Protein AF-A0A1B6L2N0-F1 (afdb_monomer)

Radius of gyration: 47.79 Å; Cα contacts (8 Å, |Δi|>4): 81; chains: 1; bounding box: 110×43×134 Å

Solvent-accessible surface area (backbone atoms only — not comparable to full-atom values): 12571 Å² total; per-residue (Å²): 120,74,71,61,55,53,52,55,54,49,52,53,50,55,53,52,52,54,53,52,54,53,48,53,52,52,56,50,68,76,72,59,88,72,89,71,80,59,34,53,79,72,35,78,36,92,43,41,88,47,24,34,93,75,34,30,51,41,75,44,76,87,71,95,48,89,47,32,20,14,36,77,57,76,86,58,91,78,72,74,64,71,85,84,62,84,54,80,70,69,61,62,78,65,67,68,57,73,71,78,62,73,79,54,55,71,75,54,49,51,53,52,51,55,50,49,53,51,52,54,51,51,53,55,48,52,55,49,51,53,52,50,51,51,54,52,51,52,50,53,52,51,52,50,53,53,52,50,53,54,50,51,52,51,50,52,53,51,54,49,52,52,52,54,51,55,50,51,53,49,52,54,51,52,53,52,48,55,50,50,52,50,51,53,52,52,53,51,51,53,51,51,50,55,52,49,52,54,51,50,54,52,51,50,54,51,52,55,60,57,58,73,72,58,80,91,124

Nearest PDB structures (foldseek):
  2roo-assembly1_A  TM=7.487E-01  e=2.048E-01  unclassified
  5vzj-assembly1_I  TM=3.495E-01  e=6.853E+00  Saccharomyces cerevisiae S288C

Secondary structure (DSSP, 8-state):
-HHHHHHHHHHHHHHHHHHHHHHHHHHHHHH----PPPB-TT-B-SSGGGBPTTEEEEEE-SSS--EEEEEE----TT----TTSPPGGGGGGG---GGGGTTS-HHHHHHHHHHHHHHHHHHHHHHHHHHHHHHHHHHHHHHHHHHHHHHHHHHHHHHHHHHHHHHHHHHHHHHHHHHHHHHHHHHHHHHHHHHHHHHHHHHHHHHHHHHTT----

Organism: NCBI:txid36148

Structure (mmCIF, N/CA/C/O backbone):
data_AF-A0A1B6L2N0-F1
#
_entry.id   AF-A0A1B6L2N0-F1
#
loop_
_atom_site.gr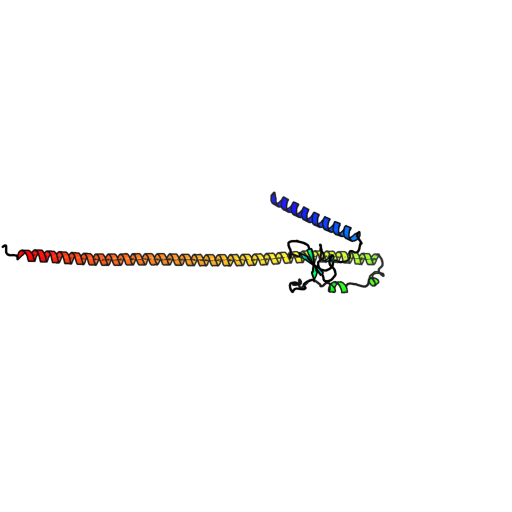oup_PDB
_atom_site.id
_atom_site.type_symbol
_atom_site.label_atom_id
_atom_site.label_alt_id
_atom_site.label_comp_id
_atom_site.label_asym_id
_atom_site.label_entity_id
_atom_site.label_seq_id
_atom_site.pdbx_PDB_ins_code
_atom_site.Cartn_x
_atom_site.Cartn_y
_atom_site.Cartn_z
_atom_site.occupancy
_atom_site.B_iso_or_equiv
_atom_site.auth_seq_id
_atom_site.auth_comp_id
_atom_site.auth_asym_id
_atom_site.auth_atom_id
_atom_site.pdbx_PDB_model_num
ATOM 1 N N . MET A 1 1 ? 19.554 -26.412 -7.834 1.00 44.06 1 MET A N 1
ATOM 2 C CA . MET A 1 1 ? 20.597 -26.317 -8.889 1.00 44.06 1 MET A CA 1
ATOM 3 C C . MET A 1 1 ? 20.143 -26.825 -10.261 1.00 44.06 1 MET A C 1
ATOM 5 O O . MET A 1 1 ? 20.616 -26.285 -11.249 1.00 44.06 1 MET A O 1
ATOM 9 N N . LEU A 1 2 ? 19.227 -27.798 -10.359 1.00 40.53 2 LEU A N 1
ATOM 10 C CA . LEU A 1 2 ? 18.731 -28.318 -11.648 1.00 40.53 2 LEU A CA 1
ATOM 11 C C . LEU A 1 2 ? 17.811 -27.351 -12.429 1.00 40.53 2 LEU A C 1
ATOM 13 O O . LEU A 1 2 ? 17.807 -27.381 -13.654 1.00 40.53 2 LEU A O 1
ATOM 17 N N . GLU A 1 3 ? 17.101 -26.443 -11.755 1.00 35.47 3 GLU A N 1
ATOM 18 C CA . GLU A 1 3 ? 16.136 -25.527 -12.399 1.00 35.47 3 GLU A CA 1
ATOM 19 C C . GLU A 1 3 ? 16.770 -24.300 -13.079 1.00 35.47 3 GLU A C 1
ATOM 21 O O . GLU A 1 3 ? 16.188 -23.704 -13.979 1.00 35.47 3 GLU A O 1
ATOM 26 N N . ILE A 1 4 ? 17.999 -23.929 -12.707 1.00 41.44 4 ILE A N 1
ATOM 27 C CA . ILE A 1 4 ? 18.711 -22.808 -13.349 1.00 41.44 4 ILE A CA 1
ATOM 28 C C . ILE A 1 4 ? 19.313 -23.264 -14.690 1.00 41.44 4 ILE A C 1
ATOM 30 O O . ILE A 1 4 ? 19.356 -22.504 -15.656 1.00 41.44 4 ILE A O 1
ATOM 34 N N . LEU A 1 5 ? 19.715 -24.536 -14.783 1.00 36.94 5 LEU A N 1
ATOM 35 C CA . LEU A 1 5 ? 20.239 -25.141 -16.009 1.00 36.94 5 LEU A CA 1
ATOM 36 C C . LEU A 1 5 ? 19.164 -25.288 -17.099 1.00 36.94 5 LEU A C 1
ATOM 38 O O . LEU A 1 5 ? 19.475 -25.089 -18.273 1.00 36.94 5 LEU A O 1
ATOM 42 N N . SER A 1 6 ? 17.903 -25.556 -16.742 1.00 41.84 6 SER A N 1
ATOM 43 C CA . SER A 1 6 ? 16.799 -25.628 -17.713 1.00 41.84 6 SER A CA 1
ATOM 44 C C . SER A 1 6 ? 16.426 -24.254 -18.288 1.00 41.84 6 SER A C 1
ATOM 46 O O . SER A 1 6 ? 16.182 -24.145 -19.490 1.00 41.84 6 SER A O 1
ATOM 48 N N . LEU A 1 7 ? 16.477 -23.189 -17.481 1.00 39.50 7 LEU A N 1
ATOM 49 C CA . LEU A 1 7 ? 16.248 -21.809 -17.930 1.00 39.50 7 LEU A CA 1
ATOM 50 C C . LEU A 1 7 ? 17.360 -21.296 -18.860 1.00 39.50 7 LEU A C 1
ATOM 52 O O . LEU A 1 7 ? 17.070 -20.674 -19.883 1.00 39.50 7 LEU A O 1
ATOM 56 N N . VAL A 1 8 ? 18.627 -21.607 -18.569 1.00 42.56 8 VAL A N 1
ATOM 57 C CA . VAL A 1 8 ? 19.766 -21.214 -19.424 1.00 42.56 8 VAL A CA 1
ATOM 58 C C . VAL A 1 8 ? 19.774 -21.994 -20.748 1.00 42.56 8 VAL A C 1
ATOM 60 O O . VAL A 1 8 ? 20.051 -21.413 -21.802 1.00 42.56 8 VAL A O 1
ATOM 63 N N . LEU A 1 9 ? 19.397 -23.279 -20.741 1.00 43.41 9 LEU A N 1
ATOM 64 C CA . LEU A 1 9 ? 19.220 -24.078 -21.965 1.00 43.41 9 LEU A CA 1
ATOM 65 C C . LEU A 1 9 ? 17.994 -23.639 -22.792 1.00 43.41 9 LEU A C 1
ATOM 67 O O . LEU A 1 9 ? 18.038 -23.661 -24.023 1.00 43.41 9 LEU A O 1
ATOM 71 N N . GLY A 1 10 ? 16.918 -23.187 -22.139 1.00 39.19 10 GLY A N 1
ATOM 72 C CA . GLY A 1 10 ? 15.735 -22.628 -22.802 1.00 39.19 10 GLY A CA 1
ATOM 73 C C . GLY A 1 10 ? 16.008 -21.284 -23.484 1.00 39.19 10 GLY A C 1
ATOM 74 O O . GLY A 1 10 ? 15.648 -21.092 -24.646 1.00 39.19 10 GLY A O 1
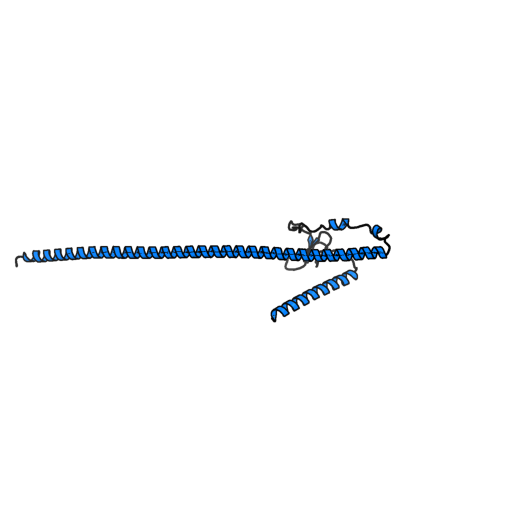ATOM 75 N N . LEU A 1 11 ? 16.724 -20.379 -22.807 1.00 38.94 11 LEU A N 1
ATOM 76 C CA . LEU A 1 11 ? 17.103 -19.071 -23.355 1.00 38.94 11 LEU A CA 1
ATOM 77 C C . LEU A 1 11 ? 18.111 -19.193 -24.505 1.00 38.94 11 LEU A C 1
ATOM 79 O O . LEU A 1 11 ? 18.001 -18.475 -25.495 1.00 38.94 11 LEU A O 1
ATOM 83 N N . SER A 1 12 ? 19.050 -20.139 -24.432 1.00 39.34 12 SER A N 1
ATOM 84 C CA . SER A 1 12 ? 19.993 -20.387 -25.531 1.00 39.34 12 SER A CA 1
ATOM 85 C C . SER A 1 12 ? 19.314 -20.987 -26.770 1.00 39.34 12 SER A C 1
ATOM 87 O O . SER A 1 12 ? 19.645 -20.585 -27.885 1.00 39.34 12 SER A O 1
ATOM 89 N N . ARG A 1 13 ? 18.297 -21.849 -26.617 1.00 41.88 13 ARG A N 1
ATOM 90 C CA . ARG A 1 13 ? 17.479 -22.324 -27.753 1.00 41.88 13 ARG A CA 1
ATOM 91 C C . ARG A 1 13 ? 16.613 -21.220 -28.370 1.00 41.88 13 ARG A C 1
ATOM 93 O O . ARG A 1 13 ? 16.536 -21.141 -29.593 1.00 41.88 13 ARG A O 1
ATOM 100 N N . ALA A 1 14 ? 16.030 -20.332 -27.563 1.00 37.66 14 ALA A N 1
ATOM 101 C CA . ALA A 1 14 ? 15.239 -19.203 -28.064 1.00 37.66 14 ALA A CA 1
ATOM 102 C C . ALA A 1 14 ? 16.092 -18.176 -28.837 1.00 37.66 14 ALA A C 1
ATOM 104 O O . ALA A 1 14 ? 15.660 -17.649 -29.863 1.00 37.66 14 ALA A O 1
ATOM 105 N N . ILE A 1 15 ? 17.333 -17.936 -28.394 1.00 41.28 15 ILE A N 1
ATOM 106 C CA . ILE A 1 15 ? 18.274 -17.040 -29.085 1.00 41.28 15 ILE A CA 1
ATOM 107 C C . ILE A 1 15 ? 18.725 -17.642 -30.427 1.00 41.28 15 ILE A C 1
ATOM 109 O O . ILE A 1 15 ? 18.773 -16.928 -31.427 1.00 41.28 15 ILE A O 1
ATOM 113 N N . VAL A 1 16 ? 18.977 -18.956 -30.489 1.00 44.16 16 VAL A N 1
ATOM 114 C CA . VAL A 1 16 ? 19.362 -19.640 -31.739 1.00 44.16 16 VAL A CA 1
ATOM 115 C C . VAL A 1 16 ? 18.208 -19.688 -32.753 1.00 44.16 16 VAL A C 1
ATOM 117 O O . VAL A 1 16 ? 18.455 -19.524 -33.949 1.00 44.16 16 VAL A O 1
ATOM 120 N N . CYS A 1 17 ? 16.952 -19.831 -32.311 1.00 41.84 17 CYS A N 1
ATOM 121 C CA . CYS A 1 17 ? 15.788 -19.762 -33.206 1.00 41.84 17 CYS A CA 1
ATOM 122 C C . CYS A 1 17 ? 15.610 -18.370 -33.829 1.00 41.84 17 CYS A C 1
ATOM 124 O O . CYS A 1 17 ? 15.391 -18.277 -35.034 1.00 41.84 17 CYS A O 1
ATOM 126 N N . ASN A 1 18 ? 15.795 -17.293 -33.059 1.00 47.69 18 ASN A N 1
ATOM 127 C CA . ASN A 1 18 ? 15.719 -15.932 -33.604 1.00 47.69 18 ASN A CA 1
ATOM 128 C C . ASN A 1 18 ? 16.841 -15.628 -34.603 1.00 47.69 18 ASN A C 1
ATOM 130 O O . ASN A 1 18 ? 16.642 -14.853 -35.534 1.00 47.69 18 ASN A O 1
ATOM 134 N N . GLN A 1 19 ? 18.011 -16.248 -34.440 1.00 47.28 19 GLN A N 1
ATOM 135 C CA . GLN A 1 19 ? 19.151 -16.005 -35.319 1.00 47.28 19 GLN A CA 1
ATOM 136 C C . GLN A 1 19 ? 19.077 -16.809 -36.627 1.00 47.28 19 GLN A C 1
ATOM 138 O O . GLN A 1 19 ? 19.459 -16.288 -37.671 1.00 47.28 19 GLN A O 1
ATOM 143 N N . ARG A 1 20 ? 18.514 -18.029 -36.607 1.00 46.5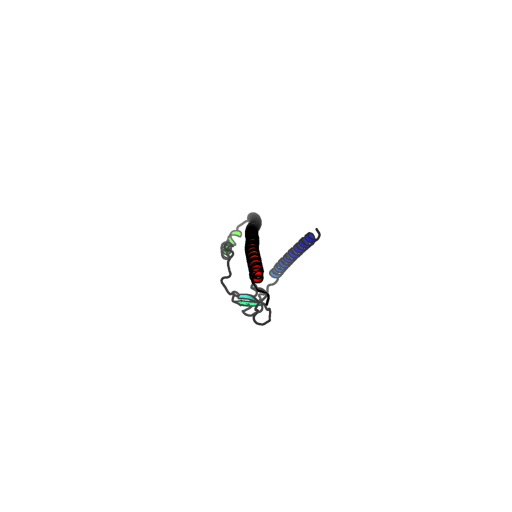9 20 ARG A N 1
ATOM 144 C CA . ARG A 1 20 ? 18.161 -18.755 -37.843 1.00 46.59 20 ARG A CA 1
ATOM 145 C C . ARG A 1 20 ? 17.020 -18.080 -38.599 1.00 46.59 20 ARG A C 1
ATOM 147 O O . ARG A 1 20 ? 17.147 -17.910 -39.800 1.00 46.59 20 ARG A O 1
ATOM 154 N N . TYR A 1 21 ? 15.978 -17.620 -37.905 1.00 46.31 21 TYR A N 1
ATOM 155 C CA . TYR A 1 21 ? 14.857 -16.909 -38.532 1.00 46.31 21 TYR A CA 1
ATOM 156 C C . TYR A 1 21 ? 15.303 -15.580 -39.163 1.00 46.31 21 TYR A C 1
ATOM 158 O O . TYR A 1 21 ? 14.905 -15.253 -40.275 1.00 46.31 21 TYR A O 1
ATOM 166 N N . ALA A 1 22 ? 16.195 -14.836 -38.500 1.00 45.41 22 ALA A N 1
ATOM 167 C CA . ALA A 1 22 ? 16.774 -13.617 -39.064 1.00 45.41 22 ALA A CA 1
ATOM 168 C C . ALA A 1 22 ? 17.659 -13.888 -40.294 1.00 45.41 22 ALA A C 1
ATOM 170 O O . ALA A 1 22 ? 17.634 -13.101 -41.237 1.00 45.41 22 ALA A O 1
ATOM 171 N N . ASN A 1 23 ? 18.411 -14.992 -40.308 1.00 49.94 23 ASN A N 1
ATOM 172 C CA . ASN A 1 23 ? 19.241 -15.360 -41.456 1.00 49.94 23 ASN A CA 1
ATOM 173 C C . ASN A 1 23 ? 18.404 -15.895 -42.633 1.00 49.94 23 ASN A C 1
ATOM 175 O O . ASN A 1 23 ? 18.674 -15.492 -43.760 1.00 49.94 23 ASN A O 1
ATOM 179 N N . ASP A 1 24 ? 17.349 -16.681 -42.381 1.00 45.91 24 ASP A N 1
ATOM 180 C CA . ASP A 1 24 ? 16.388 -17.116 -43.413 1.00 45.91 24 ASP A CA 1
ATOM 181 C C . ASP A 1 24 ? 15.680 -15.916 -44.063 1.00 45.91 24 ASP A C 1
ATOM 183 O O . ASP A 1 24 ? 15.490 -15.899 -45.276 1.00 45.91 24 ASP A O 1
ATOM 187 N N . ILE A 1 25 ? 15.334 -14.879 -43.286 1.00 47.50 25 ILE A N 1
ATOM 188 C CA . ILE A 1 25 ? 14.745 -13.624 -43.792 1.00 47.50 25 ILE A CA 1
ATOM 189 C C . ILE A 1 25 ? 15.730 -12.866 -44.694 1.00 47.50 25 ILE A C 1
ATOM 191 O O . ILE A 1 25 ? 15.329 -12.300 -45.708 1.00 47.50 25 ILE A O 1
ATOM 195 N N . ILE A 1 26 ? 17.021 -12.845 -44.352 1.00 48.12 26 ILE A N 1
ATOM 196 C CA . ILE A 1 26 ? 18.043 -12.162 -45.158 1.00 48.12 26 ILE A CA 1
ATOM 197 C C . ILE A 1 26 ? 18.325 -12.942 -46.453 1.00 48.12 26 ILE A C 1
ATOM 199 O O . ILE A 1 26 ? 18.415 -12.325 -47.514 1.00 48.12 26 ILE A O 1
ATOM 203 N N . GLU A 1 27 ? 18.405 -14.277 -46.401 1.00 44.12 27 GLU A N 1
ATOM 204 C CA . GLU A 1 27 ? 18.603 -15.113 -47.597 1.00 44.12 27 GLU A CA 1
ATOM 205 C C . GLU A 1 27 ? 17.381 -15.130 -48.527 1.00 44.12 27 GLU A C 1
ATOM 207 O O . GLU A 1 27 ? 17.551 -15.096 -49.748 1.00 44.12 27 GLU A O 1
ATOM 212 N N . THR A 1 28 ? 16.156 -15.107 -47.989 1.00 45.38 28 THR A N 1
ATOM 213 C CA . THR A 1 28 ? 14.937 -14.988 -48.813 1.00 45.38 28 THR A CA 1
ATOM 214 C C . THR A 1 28 ? 14.782 -13.594 -49.424 1.00 45.38 28 THR A C 1
ATOM 216 O O . THR A 1 28 ? 14.447 -13.492 -50.602 1.00 45.38 28 THR A O 1
ATOM 219 N N . HIS A 1 29 ? 15.108 -12.513 -48.704 1.00 43.41 29 HIS A N 1
ATOM 220 C CA . HIS A 1 29 ? 15.034 -11.155 -49.264 1.00 43.41 29 HIS A CA 1
ATOM 221 C C . HIS A 1 29 ? 16.103 -10.842 -50.320 1.00 43.41 29 HIS A C 1
ATOM 223 O O . HIS A 1 29 ? 15.857 -9.991 -51.173 1.00 43.41 29 HIS A O 1
ATOM 229 N N . LEU A 1 30 ? 17.260 -11.511 -50.301 1.00 42.34 30 LEU A N 1
ATOM 230 C CA . LEU A 1 30 ? 18.303 -11.312 -51.315 1.00 42.34 30 LEU A CA 1
ATOM 231 C C . LEU A 1 30 ? 18.030 -12.057 -52.634 1.00 42.34 30 LEU A C 1
ATOM 233 O O . LEU A 1 30 ? 18.571 -11.651 -53.658 1.00 42.34 30 LEU A O 1
ATOM 237 N N . ASN A 1 31 ? 17.185 -13.098 -52.637 1.00 37.59 31 ASN A N 1
ATOM 238 C CA . ASN A 1 31 ? 17.029 -13.992 -53.794 1.00 37.59 31 ASN A CA 1
ATOM 239 C C . ASN A 1 31 ? 15.620 -14.079 -54.406 1.00 37.59 31 ASN A C 1
ATOM 241 O O . ASN A 1 31 ? 15.451 -14.793 -55.394 1.00 37.59 31 ASN A O 1
ATOM 245 N N . SER A 1 32 ? 14.607 -13.366 -53.903 1.00 35.22 32 SER A N 1
ATOM 246 C CA . SER A 1 32 ? 13.269 -13.395 -54.513 1.00 35.22 32 SER A CA 1
ATOM 247 C C . SER A 1 32 ? 12.755 -12.005 -54.884 1.00 35.22 32 SER A C 1
ATOM 249 O O . SER A 1 32 ? 12.007 -11.378 -54.136 1.00 35.22 32 SER A O 1
ATOM 251 N N . VAL A 1 33 ? 13.098 -11.558 -56.093 1.00 38.75 33 VAL A N 1
ATOM 252 C CA . VAL A 1 33 ? 12.181 -10.726 -56.881 1.00 38.75 33 VAL A CA 1
ATOM 253 C C . VAL A 1 33 ? 11.196 -11.694 -57.537 1.00 38.75 33 VAL A C 1
ATOM 255 O O . VAL A 1 33 ? 11.590 -12.525 -58.355 1.00 38.75 33 VAL A O 1
ATOM 258 N N . PRO A 1 34 ? 9.931 -11.656 -57.108 1.00 41.28 34 PRO A N 1
ATOM 259 C CA . PRO A 1 34 ? 8.919 -11.096 -57.992 1.00 41.28 34 PRO A CA 1
ATOM 260 C C . PRO A 1 34 ? 8.074 -10.066 -57.245 1.00 41.28 34 PRO A C 1
ATOM 262 O O . PRO A 1 34 ? 7.638 -10.312 -56.125 1.00 41.28 34 PRO A O 1
ATOM 265 N N . SER A 1 35 ? 7.832 -8.916 -57.874 1.00 44.84 35 SER A N 1
ATOM 266 C CA . SER A 1 35 ? 6.871 -7.914 -57.411 1.00 44.84 35 SER A CA 1
ATOM 267 C C . SER A 1 35 ? 5.508 -8.574 -57.165 1.00 44.84 35 SER A C 1
ATOM 269 O O . SER A 1 35 ? 4.855 -8.953 -58.141 1.00 44.84 35 SER A O 1
ATOM 271 N N . PRO A 1 36 ? 5.035 -8.721 -55.914 1.00 49.97 36 PRO A N 1
ATOM 272 C CA . PRO A 1 36 ? 3.638 -9.018 -55.693 1.00 49.97 36 PRO A CA 1
ATOM 273 C C . PRO A 1 36 ? 2.902 -7.683 -55.780 1.00 49.97 36 PRO A C 1
ATOM 275 O O . PRO A 1 36 ? 3.270 -6.713 -55.117 1.00 49.97 36 PRO A O 1
ATOM 278 N N . SER A 1 37 ? 1.869 -7.612 -56.613 1.00 60.78 37 SER A N 1
ATOM 279 C CA . SER A 1 37 ? 0.866 -6.553 -56.513 1.00 60.78 37 SER A CA 1
ATOM 280 C C . SER A 1 37 ? 0.449 -6.419 -55.046 1.00 60.78 37 SER A C 1
ATOM 282 O O . SER A 1 37 ? 0.083 -7.422 -54.425 1.00 60.78 37 SER A O 1
ATOM 284 N N . CYS A 1 38 ? 0.566 -5.218 -54.477 1.00 68.56 38 CYS A N 1
ATOM 285 C CA . CYS A 1 38 ? 0.164 -4.977 -53.096 1.00 68.56 38 CYS A CA 1
ATOM 286 C C . CYS A 1 38 ? -1.323 -5.327 -52.913 1.00 68.56 38 CYS A C 1
ATOM 288 O O . CYS A 1 38 ? -2.118 -5.195 -53.847 1.00 68.56 38 CYS A O 1
ATOM 290 N N . LYS A 1 39 ? -1.688 -5.827 -51.730 1.00 75.75 39 LYS A N 1
ATOM 291 C CA . LYS A 1 39 ? -3.053 -6.268 -51.421 1.00 75.75 39 LYS A CA 1
ATOM 292 C C . LYS A 1 39 ? -3.948 -5.083 -51.069 1.00 75.75 39 LYS A C 1
ATOM 294 O O . LYS A 1 39 ? -3.512 -4.175 -50.354 1.00 75.75 39 LYS A O 1
ATOM 299 N N . GLN A 1 40 ? -5.171 -5.086 -51.591 1.00 79.75 40 GLN A N 1
ATOM 300 C CA . GLN A 1 40 ? -6.145 -4.016 -51.375 1.00 79.75 40 GLN A CA 1
ATOM 301 C C . GLN A 1 40 ? -6.932 -4.238 -50.079 1.00 79.75 40 GLN A C 1
ATOM 303 O O . GLN A 1 40 ? -6.757 -5.235 -49.385 1.00 79.75 40 GLN A O 1
ATOM 308 N N . ILE A 1 41 ? -7.782 -3.277 -49.719 1.00 80.25 41 ILE A N 1
ATOM 309 C CA . ILE A 1 41 ? -8.630 -3.372 -48.529 1.00 80.25 41 ILE A CA 1
ATOM 310 C C . ILE A 1 41 ? -9.516 -4.628 -48.570 1.00 80.25 41 ILE A C 1
ATOM 312 O O . ILE A 1 41 ? -10.105 -4.942 -49.600 1.00 80.25 41 ILE A O 1
ATOM 316 N N . GLY A 1 42 ? -9.600 -5.346 -47.450 1.00 76.25 42 GLY A N 1
ATOM 317 C CA . GLY A 1 42 ? -10.345 -6.601 -47.321 1.00 76.25 42 GLY A CA 1
ATOM 318 C C . GLY A 1 42 ? -9.574 -7.857 -47.742 1.00 76.25 42 GLY A C 1
ATOM 319 O O . GLY A 1 42 ? -9.995 -8.963 -47.411 1.00 76.25 42 GLY A O 1
ATOM 320 N N . ASP A 1 43 ? -8.427 -7.723 -48.414 1.00 81.44 43 ASP A N 1
ATOM 321 C CA . ASP A 1 43 ? -7.620 -8.879 -48.806 1.00 81.44 43 ASP A CA 1
ATOM 322 C C . ASP A 1 43 ? -6.874 -9.475 -47.612 1.00 81.44 43 ASP A C 1
ATOM 324 O O . ASP A 1 43 ? -6.275 -8.756 -46.808 1.00 81.44 43 ASP A O 1
ATOM 328 N N . GLN A 1 44 ? -6.800 -10.807 -47.563 1.00 81.50 44 GLN A N 1
ATOM 329 C CA . GLN A 1 44 ? -6.050 -11.509 -46.525 1.00 81.50 44 GLN A CA 1
ATOM 330 C C . GLN A 1 44 ? -4.563 -11.144 -46.551 1.00 81.50 44 GLN A C 1
ATOM 332 O O . GLN A 1 44 ? -3.874 -11.337 -47.555 1.00 81.50 44 GLN A O 1
ATOM 337 N N . CYS A 1 45 ? -4.009 -10.712 -45.433 1.00 74.12 45 CYS A N 1
ATOM 338 C CA . CYS A 1 45 ? -2.615 -10.332 -45.277 1.00 74.12 45 CYS A CA 1
ATOM 339 C C . CYS A 1 45 ? -1.924 -11.206 -44.225 1.00 74.12 45 CYS A C 1
ATOM 341 O O . CYS A 1 45 ? -2.544 -11.951 -43.480 1.00 74.12 45 CYS A O 1
ATOM 343 N N . LYS A 1 46 ? -0.591 -11.168 -44.209 1.00 72.44 46 LYS A N 1
ATOM 344 C CA . LYS A 1 46 ? 0.208 -11.775 -43.128 1.00 72.44 46 LYS A CA 1
ATOM 345 C C . LYS A 1 46 ? 0.992 -10.724 -42.347 1.00 72.44 46 LYS A C 1
ATOM 347 O O . LYS A 1 46 ? 1.304 -10.938 -41.185 1.00 72.44 46 LYS A O 1
ATOM 352 N N . TYR A 1 47 ? 1.324 -9.616 -43.010 1.00 66.06 47 TYR A N 1
ATOM 353 C CA . TYR A 1 47 ? 2.131 -8.512 -42.504 1.00 66.06 47 TYR A CA 1
ATOM 354 C C . TYR A 1 47 ? 1.678 -7.216 -43.184 1.00 66.06 47 TYR A C 1
ATOM 356 O O . TYR A 1 47 ? 1.243 -7.269 -44.337 1.00 66.06 47 TYR A O 1
ATOM 364 N N . ASP A 1 48 ? 1.869 -6.065 -42.536 1.00 67.50 48 ASP A N 1
ATOM 365 C CA . ASP A 1 48 ? 1.508 -4.742 -43.083 1.00 67.50 48 ASP A CA 1
ATOM 366 C C . ASP A 1 48 ? 2.136 -4.469 -44.452 1.00 67.50 48 ASP A C 1
ATOM 368 O O . ASP A 1 48 ? 1.507 -3.900 -45.334 1.00 67.50 48 ASP A O 1
ATOM 372 N N . ARG A 1 49 ? 3.366 -4.954 -44.670 1.00 62.12 49 ARG A N 1
ATOM 373 C CA . ARG A 1 49 ? 4.105 -4.793 -45.936 1.00 62.12 49 ARG A CA 1
ATOM 374 C C . ARG A 1 49 ? 3.460 -5.505 -47.127 1.00 62.12 49 ARG A C 1
ATOM 376 O O . ARG A 1 49 ? 3.875 -5.274 -48.257 1.00 62.12 49 ARG A O 1
ATOM 383 N N . ASN A 1 50 ? 2.492 -6.388 -46.881 1.00 73.31 50 ASN A N 1
ATOM 384 C CA . ASN A 1 50 ? 1.738 -7.051 -47.938 1.00 73.31 50 ASN A CA 1
ATOM 385 C C . ASN A 1 50 ? 0.561 -6.189 -48.418 1.00 73.31 50 ASN A C 1
ATOM 387 O O . ASN A 1 50 ? 0.042 -6.452 -49.501 1.00 73.31 50 ASN A O 1
ATOM 391 N N . CYS A 1 51 ? 0.137 -5.203 -47.625 1.00 73.81 51 CYS A N 1
ATOM 392 C CA . CYS A 1 51 ? -0.942 -4.285 -47.958 1.00 73.81 51 CYS A CA 1
ATOM 393 C C . CYS A 1 51 ? -0.409 -3.081 -48.746 1.00 73.81 51 CYS A C 1
ATOM 395 O O . CYS A 1 51 ? 0.760 -2.709 -48.626 1.00 73.81 51 CYS A O 1
ATOM 397 N N . CYS A 1 52 ? -1.254 -2.485 -49.587 1.00 72.12 52 CYS A N 1
ATOM 398 C CA . CYS A 1 52 ? -0.907 -1.256 -50.298 1.00 72.12 52 CYS A CA 1
ATOM 399 C C . CYS A 1 52 ? -0.671 -0.080 -49.336 1.00 72.12 52 CYS A C 1
ATOM 401 O O . CYS A 1 52 ? -1.106 -0.089 -48.185 1.00 72.12 52 CYS A O 1
ATOM 403 N N . GLU A 1 53 ? 0.031 0.945 -49.821 1.00 67.00 53 GLU A N 1
ATOM 404 C CA . GLU A 1 53 ? 0.355 2.140 -49.041 1.00 67.00 53 GLU A CA 1
ATOM 405 C C . GLU A 1 53 ? -0.904 2.772 -48.415 1.00 67.00 53 GLU A C 1
ATOM 407 O O . GLU A 1 53 ? -1.927 2.936 -49.077 1.00 67.00 53 GLU A O 1
ATOM 412 N N . GLY A 1 54 ? -0.835 3.093 -47.118 1.00 67.56 54 GLY A N 1
ATOM 413 C CA . GLY A 1 54 ? -1.967 3.623 -46.345 1.00 67.56 54 GLY A CA 1
ATOM 414 C C . GLY A 1 54 ? -2.865 2.565 -45.690 1.00 67.56 54 GLY A C 1
ATOM 415 O O . GLY A 1 54 ? -3.777 2.931 -44.947 1.00 67.56 54 GLY A O 1
ATOM 416 N N . LEU A 1 55 ? -2.594 1.275 -45.909 1.00 76.56 55 LEU A N 1
ATOM 417 C CA . LEU A 1 55 ? -3.296 0.162 -45.270 1.00 76.56 55 LEU A CA 1
ATOM 418 C C . LEU A 1 55 ? -2.410 -0.540 -44.228 1.00 76.56 55 LEU A C 1
ATOM 420 O O . LEU A 1 55 ? -1.181 -0.517 -44.313 1.00 76.56 55 LEU A O 1
ATOM 424 N N . GLU A 1 56 ? -3.038 -1.193 -43.256 1.00 77.50 56 GLU A N 1
ATOM 425 C CA . GLU A 1 56 ? -2.380 -2.042 -42.257 1.00 77.50 56 GLU A CA 1
ATOM 426 C C . GLU A 1 56 ? -3.065 -3.405 -42.154 1.00 77.50 56 GLU A C 1
ATOM 428 O O . GLU A 1 56 ? -4.237 -3.557 -42.498 1.00 77.50 56 GLU A O 1
ATOM 433 N N . CYS A 1 57 ? -2.324 -4.413 -41.704 1.00 76.69 57 CYS A N 1
ATOM 434 C CA . CYS A 1 57 ? -2.799 -5.780 -41.599 1.00 76.69 57 CYS A CA 1
ATOM 435 C C . CYS A 1 57 ? -3.392 -6.018 -40.207 1.00 76.69 57 CYS A C 1
ATOM 437 O O . CYS A 1 57 ? -2.660 -6.233 -39.239 1.00 76.69 57 CYS A O 1
ATOM 439 N N . LYS A 1 58 ? -4.722 -5.986 -40.096 1.00 80.69 58 LYS A N 1
ATOM 440 C CA . LYS A 1 58 ? -5.438 -6.199 -38.829 1.00 80.69 58 LYS A CA 1
ATOM 441 C C . LYS A 1 58 ? -6.211 -7.509 -38.854 1.00 80.69 58 LYS A C 1
ATOM 443 O O . LYS A 1 58 ? -6.627 -7.992 -39.901 1.00 80.69 58 LYS A O 1
ATOM 448 N N . LEU A 1 59 ? -6.373 -8.095 -37.673 1.00 75.69 59 LEU A N 1
ATOM 449 C CA . LEU A 1 59 ? -7.245 -9.246 -37.490 1.00 75.69 59 LEU A CA 1
ATOM 450 C C . LEU A 1 59 ? -8.693 -8.766 -37.599 1.00 75.69 59 LEU A C 1
ATOM 452 O O . LEU A 1 59 ? -9.124 -7.965 -36.767 1.00 75.69 59 LEU A O 1
ATOM 456 N N . ASP A 1 60 ? -9.419 -9.241 -38.606 1.00 74.00 60 ASP A N 1
ATOM 457 C CA . ASP A 1 60 ? -10.854 -9.005 -38.673 1.00 74.00 60 ASP A CA 1
ATOM 458 C C . ASP A 1 60 ? -11.556 -10.031 -37.788 1.00 74.00 60 ASP A C 1
ATOM 460 O O . ASP A 1 60 ? -11.415 -11.238 -37.971 1.00 74.00 60 ASP A O 1
ATOM 464 N N . SER A 1 61 ? -12.253 -9.548 -36.764 1.00 60.97 61 SER A N 1
ATOM 465 C CA . SER A 1 61 ? -12.999 -10.390 -35.831 1.00 60.97 61 SER A CA 1
ATOM 466 C C . SER A 1 61 ? -14.492 -10.435 -36.145 1.00 60.97 61 SER A C 1
ATOM 468 O O . SER A 1 61 ? -15.254 -10.987 -35.347 1.00 60.97 61 SER A O 1
ATOM 470 N N . THR A 1 62 ? -14.929 -9.854 -37.269 1.00 60.72 62 THR A N 1
ATOM 471 C CA . THR A 1 62 ? -16.352 -9.557 -37.467 1.00 60.72 62 THR A CA 1
ATOM 472 C C . THR A 1 62 ? -17.239 -10.723 -37.887 1.00 60.72 62 THR A C 1
ATOM 474 O O . THR A 1 62 ? -18.440 -10.576 -37.738 1.00 60.72 62 THR A O 1
ATOM 477 N N . ASP A 1 63 ? -16.732 -11.902 -38.255 1.00 50.50 63 ASP A N 1
ATOM 478 C CA . ASP A 1 63 ? -17.600 -13.071 -38.498 1.00 50.50 63 ASP A CA 1
ATOM 479 C C . ASP A 1 63 ? -16.837 -14.402 -38.397 1.00 50.50 63 ASP A C 1
ATOM 481 O O . ASP A 1 63 ? -16.504 -15.010 -39.408 1.00 50.50 63 ASP A O 1
ATOM 485 N N . PHE A 1 64 ? -16.541 -14.871 -37.174 1.00 51.72 64 PHE A N 1
ATOM 486 C CA . PHE A 1 64 ? -16.019 -16.219 -36.832 1.00 51.72 64 PHE A CA 1
ATOM 487 C C . PHE A 1 64 ? -14.774 -16.741 -37.592 1.00 51.72 64 PHE A C 1
ATOM 489 O O . PHE A 1 64 ? -14.289 -17.832 -37.286 1.00 51.72 64 PHE A O 1
ATOM 496 N N . ASN A 1 65 ? -14.215 -15.966 -38.517 1.00 55.22 65 ASN A N 1
ATOM 497 C CA . ASN A 1 65 ? -13.043 -16.268 -39.315 1.00 55.22 65 ASN A CA 1
ATOM 498 C C . ASN A 1 65 ? -11.905 -15.373 -38.827 1.00 55.22 65 ASN A C 1
ATOM 500 O O . ASN A 1 65 ? -11.948 -14.159 -38.977 1.00 55.22 65 ASN A O 1
ATOM 504 N N . MET A 1 66 ? -10.896 -15.981 -38.205 1.00 61.53 66 MET A N 1
ATOM 505 C CA . MET A 1 66 ? -9.719 -15.291 -37.664 1.00 61.53 66 MET A CA 1
ATOM 506 C C . MET A 1 66 ? -8.689 -15.039 -38.770 1.00 61.53 66 MET A C 1
ATOM 508 O O . MET A 1 66 ? -7.552 -15.509 -38.692 1.00 61.53 66 MET A O 1
ATOM 512 N N . ASP A 1 67 ? -9.105 -14.336 -39.818 1.00 73.25 67 ASP A N 1
ATOM 513 C CA . ASP A 1 67 ? -8.229 -13.971 -40.922 1.00 73.25 67 ASP A CA 1
ATOM 514 C C . ASP A 1 67 ? -7.675 -12.559 -40.708 1.00 73.25 67 ASP A C 1
ATOM 516 O O . ASP A 1 67 ? -8.373 -11.621 -40.323 1.00 73.25 67 ASP A O 1
ATOM 520 N N . PHE A 1 68 ? -6.380 -12.400 -40.958 1.00 77.44 68 PHE A N 1
ATOM 521 C CA . PHE A 1 68 ? -5.764 -11.082 -41.029 1.00 77.44 68 PHE A CA 1
ATOM 522 C C . PHE A 1 68 ? -6.089 -10.479 -42.388 1.00 77.44 68 PHE A C 1
ATOM 524 O O . PHE A 1 68 ? -5.805 -11.120 -43.398 1.00 77.44 68 PHE A O 1
ATOM 5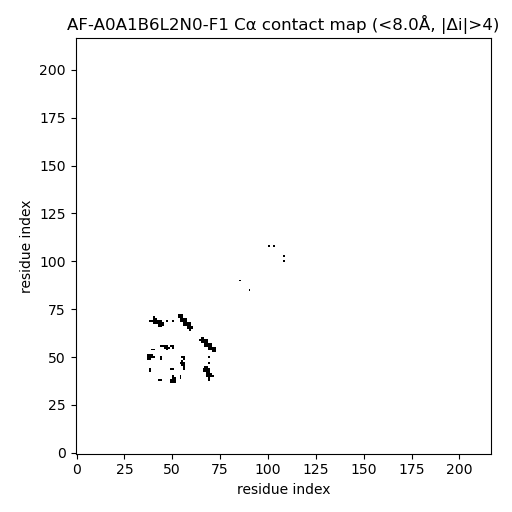31 N N . ILE A 1 69 ? -6.634 -9.265 -42.431 1.00 84.00 69 ILE A N 1
ATOM 532 C CA . ILE A 1 69 ? -6.969 -8.551 -43.667 1.00 84.00 69 ILE A CA 1
ATOM 533 C C . ILE A 1 69 ? -6.377 -7.139 -43.680 1.00 84.00 69 ILE A C 1
ATOM 535 O O . ILE A 1 69 ? -6.090 -6.547 -42.637 1.00 84.00 69 ILE A O 1
ATOM 539 N N . CYS A 1 70 ? -6.183 -6.587 -44.874 1.00 80.44 70 CYS A N 1
ATOM 540 C CA . CYS A 1 70 ? -5.763 -5.201 -45.034 1.00 80.44 70 CYS A CA 1
ATOM 541 C C . CYS A 1 70 ? -6.931 -4.252 -44.738 1.00 80.44 70 CYS A C 1
ATOM 543 O O . CYS A 1 70 ? -7.984 -4.357 -45.363 1.00 80.44 70 CYS A O 1
ATOM 545 N N . VAL A 1 71 ? -6.739 -3.288 -43.844 1.00 81.75 71 VAL A N 1
ATOM 546 C CA . VAL A 1 71 ? -7.724 -2.245 -43.513 1.00 81.75 71 VAL A CA 1
ATOM 547 C C . VAL A 1 71 ? -7.093 -0.860 -43.607 1.00 81.75 71 VAL A C 1
ATOM 549 O O . VAL A 1 71 ? -5.867 -0.737 -43.600 1.00 81.75 71 VAL A O 1
ATOM 552 N N . ILE A 1 72 ? -7.915 0.189 -43.724 1.00 77.88 72 ILE A N 1
ATOM 553 C CA . ILE A 1 72 ? -7.416 1.570 -43.663 1.00 77.88 72 ILE A CA 1
ATOM 554 C C . ILE A 1 72 ? -6.747 1.775 -42.312 1.00 77.88 72 ILE A C 1
ATOM 556 O O . ILE A 1 72 ? -7.279 1.392 -41.271 1.00 77.88 72 ILE A O 1
ATOM 560 N N . ARG A 1 73 ? -5.561 2.377 -42.355 1.00 66.81 73 ARG A N 1
ATOM 561 C CA . ARG A 1 73 ? -4.809 2.712 -41.161 1.00 66.81 73 ARG A CA 1
ATOM 562 C C . ARG A 1 73 ? -5.565 3.789 -40.389 1.00 66.81 73 ARG A C 1
ATOM 564 O O . ARG A 1 73 ? -5.525 4.963 -40.757 1.00 66.81 73 ARG A O 1
ATOM 571 N N . ASP A 1 74 ? -6.258 3.383 -39.332 1.00 60.28 74 ASP A N 1
ATOM 572 C CA . ASP A 1 74 ? -6.839 4.319 -38.378 1.00 60.28 74 ASP A CA 1
ATOM 573 C C . ASP A 1 74 ? -5.682 4.994 -37.640 1.00 60.28 74 ASP A C 1
ATOM 575 O O . ASP A 1 74 ? -5.077 4.425 -36.732 1.00 60.28 74 ASP A O 1
ATOM 579 N N . LEU A 1 75 ? -5.361 6.224 -38.041 1.00 51.22 75 LEU A N 1
ATOM 580 C CA . LEU A 1 75 ? -4.510 7.152 -37.292 1.00 51.22 75 LEU A CA 1
ATOM 581 C C . LEU A 1 75 ? -5.266 7.646 -36.042 1.00 51.22 75 LEU A C 1
ATOM 583 O O . LEU A 1 75 ? -5.440 8.843 -35.841 1.00 51.22 75 LEU A O 1
ATOM 587 N N . GLY A 1 76 ? -5.779 6.710 -35.241 1.00 43.38 76 GLY A N 1
ATOM 588 C CA . GLY A 1 76 ? -6.334 6.976 -33.922 1.00 43.38 76 GLY A CA 1
ATOM 589 C C . GLY A 1 76 ? -5.212 7.348 -32.957 1.00 43.38 76 GLY A C 1
ATOM 590 O O . GLY A 1 76 ? -4.104 6.820 -33.060 1.00 43.38 76 GLY A O 1
ATOM 591 N N . ASP A 1 77 ? -5.524 8.258 -32.036 1.00 43.44 77 ASP A N 1
ATOM 592 C CA . ASP A 1 77 ? -4.654 8.989 -31.098 1.00 43.44 77 ASP A CA 1
ATOM 593 C C . ASP A 1 77 ? -3.753 8.149 -30.151 1.00 43.44 77 ASP A C 1
ATOM 595 O O . ASP A 1 77 ? -3.172 8.684 -29.208 1.00 43.44 77 ASP A O 1
ATOM 599 N N . ASP A 1 78 ? -3.569 6.851 -30.398 1.00 38.16 78 ASP A N 1
ATOM 600 C CA . ASP A 1 78 ? -2.779 5.932 -29.567 1.00 38.16 78 ASP A CA 1
ATOM 601 C C . ASP A 1 78 ? -1.299 5.826 -29.978 1.00 38.16 78 ASP A C 1
ATOM 603 O O . ASP A 1 78 ? -0.518 5.095 -29.361 1.00 38.16 78 ASP A O 1
ATOM 607 N N . TYR A 1 79 ? -0.852 6.614 -30.961 1.00 39.50 79 TYR A N 1
ATOM 608 C CA . TYR A 1 79 ? 0.574 6.897 -31.134 1.00 39.50 79 TYR A CA 1
ATOM 609 C C . TYR A 1 79 ? 1.022 7.943 -30.103 1.00 39.50 79 TYR A C 1
ATOM 611 O O . TYR A 1 79 ? 1.361 9.079 -30.434 1.00 39.50 79 TYR A O 1
ATOM 619 N N . GLN A 1 80 ? 1.134 7.534 -28.836 1.00 41.12 80 GLN A N 1
ATOM 620 C CA . GLN A 1 80 ? 2.192 8.095 -28.000 1.00 41.12 80 GLN A CA 1
ATOM 621 C C . GLN A 1 80 ? 3.517 7.628 -28.599 1.00 41.12 80 GLN A C 1
ATOM 623 O O . GLN A 1 80 ? 4.086 6.601 -28.225 1.00 41.12 80 GLN A O 1
ATOM 628 N N . GLU A 1 81 ? 3.987 8.387 -29.592 1.00 41.88 81 GLU A N 1
ATOM 629 C CA . GLU A 1 81 ? 5.386 8.410 -29.975 1.00 41.88 81 GLU A CA 1
ATOM 630 C C . GLU A 1 81 ? 6.215 8.371 -28.692 1.00 41.88 81 GLU A C 1
ATOM 632 O O . GLU A 1 81 ? 6.009 9.158 -27.765 1.00 41.88 81 GLU A O 1
ATOM 637 N N . PHE A 1 82 ? 7.169 7.447 -28.645 1.00 36.81 82 PHE A N 1
ATOM 638 C CA . PHE A 1 82 ? 8.359 7.598 -27.825 1.00 36.81 82 PHE A CA 1
ATOM 639 C C . PHE A 1 82 ? 8.972 8.968 -28.173 1.00 36.81 82 PHE A C 1
ATOM 641 O O . PHE A 1 82 ? 9.801 9.074 -29.078 1.00 36.81 82 PHE A O 1
ATOM 648 N N . GLN A 1 83 ? 8.519 10.027 -27.495 1.00 37.16 83 GLN A N 1
ATOM 649 C CA . GLN A 1 83 ? 9.018 11.387 -27.643 1.00 37.16 83 GLN A CA 1
ATOM 650 C C . GLN A 1 83 ? 10.496 11.365 -27.255 1.00 37.16 83 GLN A C 1
ATOM 652 O O . GLN A 1 83 ? 10.850 11.313 -26.078 1.00 37.16 83 GLN A O 1
ATOM 657 N N . GLY A 1 84 ? 11.367 11.308 -28.260 1.00 39.91 84 GLY A N 1
ATOM 658 C CA . GLY A 1 84 ? 12.816 11.251 -28.079 1.00 39.91 84 GLY A CA 1
ATOM 659 C C . GLY A 1 84 ? 13.560 10.325 -29.040 1.00 39.91 84 GLY A C 1
ATOM 660 O O . GLY A 1 84 ? 14.790 10.324 -29.028 1.00 39.91 84 GLY A O 1
ATOM 661 N N . GLY A 1 85 ? 12.868 9.536 -29.869 1.00 40.28 85 GLY A N 1
ATOM 662 C CA . GLY A 1 85 ? 13.499 8.851 -31.001 1.00 40.28 85 GLY A CA 1
ATOM 663 C C . GLY A 1 85 ? 13.584 9.773 -32.226 1.00 40.28 85 GLY A C 1
ATOM 664 O O . GLY A 1 85 ? 12.592 10.440 -32.507 1.00 40.28 85 GLY A O 1
ATOM 665 N N . PRO A 1 86 ? 14.713 9.831 -32.959 1.00 42.59 86 PRO A N 1
ATOM 666 C CA . PRO A 1 86 ? 14.780 10.597 -34.202 1.00 42.59 86 PRO A CA 1
ATOM 667 C C . PRO A 1 86 ? 13.728 10.095 -35.200 1.00 42.59 86 PRO A C 1
ATOM 669 O O . PRO A 1 86 ? 13.550 8.882 -35.368 1.00 42.59 86 PRO A O 1
ATOM 672 N N . SER A 1 87 ? 13.018 11.031 -35.830 1.00 45.72 87 SER A N 1
ATOM 673 C CA . SER A 1 87 ? 11.977 10.743 -36.819 1.00 45.72 87 SER A CA 1
ATOM 674 C C . SER A 1 87 ? 12.613 10.201 -38.107 1.00 45.72 87 SER A C 1
ATOM 676 O O . SER A 1 87 ? 13.787 10.446 -38.382 1.00 45.72 87 SER A O 1
ATOM 678 N N . TRP A 1 88 ? 11.852 9.489 -38.947 1.00 41.97 88 TRP A N 1
ATOM 679 C CA . TRP A 1 88 ? 12.351 9.009 -40.251 1.00 41.97 88 TRP A CA 1
ATOM 680 C C . TRP A 1 88 ? 12.906 10.138 -41.141 1.00 41.97 88 TRP A C 1
ATOM 682 O O . TRP A 1 88 ? 13.798 9.889 -41.952 1.00 41.97 88 TRP A O 1
ATOM 692 N N . LYS A 1 89 ? 12.431 11.378 -40.957 1.00 48.34 89 LYS A N 1
ATOM 693 C CA . LYS A 1 89 ? 12.934 12.562 -41.672 1.00 48.34 89 LYS A CA 1
ATOM 694 C C . LYS A 1 89 ? 14.362 12.939 -41.262 1.00 48.34 89 LYS A C 1
ATOM 696 O O . LYS A 1 89 ? 15.115 13.421 -42.098 1.00 48.34 89 LYS A O 1
ATOM 701 N N . ASP A 1 90 ? 14.778 12.616 -40.039 1.00 50.00 90 ASP A N 1
ATOM 702 C CA . ASP A 1 90 ? 16.108 12.961 -39.514 1.00 50.00 90 ASP A CA 1
ATOM 703 C C . ASP A 1 90 ? 17.218 12.109 -40.159 1.00 50.00 90 ASP A C 1
ATOM 705 O O . ASP A 1 90 ? 18.400 12.445 -40.099 1.00 50.00 90 ASP A O 1
ATOM 709 N N . TYR A 1 91 ? 16.845 10.994 -40.799 1.00 48.06 91 TYR A N 1
ATOM 710 C CA . TYR A 1 91 ? 17.761 10.137 -41.551 1.00 48.06 91 TYR A CA 1
ATOM 711 C C . TYR A 1 91 ? 17.869 10.513 -43.036 1.00 48.06 91 TYR A C 1
ATOM 713 O O . TYR A 1 91 ? 18.849 10.120 -43.667 1.00 48.06 91 TYR A O 1
ATOM 721 N N . GLN A 1 92 ? 16.921 11.282 -43.589 1.00 47.78 92 GLN A N 1
ATOM 722 C CA . GLN A 1 92 ? 16.964 11.728 -44.991 1.00 47.78 92 GLN A CA 1
ATOM 723 C C . GLN A 1 92 ? 18.010 12.827 -45.226 1.00 47.78 92 GLN A C 1
ATOM 725 O O . GLN A 1 92 ? 18.596 12.894 -46.300 1.00 47.78 92 GLN A O 1
ATOM 730 N N . GLU A 1 93 ? 18.332 13.637 -44.215 1.00 47.38 93 GLU A N 1
ATOM 731 C CA . GLU A 1 93 ? 19.338 14.706 -44.343 1.00 47.38 93 GLU A CA 1
ATOM 732 C C . GLU A 1 93 ? 20.796 14.199 -44.337 1.00 47.38 93 GLU A C 1
ATOM 734 O O . GLU A 1 93 ? 21.728 14.972 -44.559 1.00 47.38 93 GLU A O 1
ATOM 739 N N . MET A 1 94 ? 21.025 12.898 -44.107 1.00 45.75 94 MET A N 1
ATOM 740 C CA . MET A 1 94 ? 22.360 12.281 -44.141 1.00 45.75 94 MET A CA 1
ATOM 741 C C . MET A 1 94 ? 22.730 11.633 -45.481 1.00 45.75 94 MET A C 1
ATOM 743 O O . MET A 1 94 ? 23.780 10.988 -45.563 1.00 45.75 94 MET A O 1
ATOM 747 N N . GLU A 1 95 ? 21.950 11.837 -46.544 1.00 47.03 95 GLU A N 1
ATOM 748 C CA . GLU A 1 95 ? 22.431 11.606 -47.908 1.00 47.03 95 GLU A CA 1
ATOM 749 C C . GLU A 1 95 ? 23.486 12.668 -48.257 1.00 47.03 95 GLU A C 1
ATOM 751 O O . GLU A 1 95 ? 23.249 13.627 -48.988 1.00 47.03 95 GLU A O 1
ATOM 756 N N . ARG A 1 96 ? 24.707 12.506 -47.728 1.00 50.97 96 ARG A N 1
ATOM 757 C CA . ARG A 1 96 ? 25.873 13.060 -48.418 1.00 50.97 96 ARG A CA 1
ATOM 758 C C . ARG A 1 96 ? 25.857 12.448 -49.803 1.00 50.97 96 ARG A C 1
ATOM 760 O O . ARG A 1 96 ? 25.870 11.223 -49.918 1.00 50.97 96 ARG A O 1
ATOM 767 N N . SER A 1 97 ? 25.787 13.306 -50.814 1.00 47.16 97 SER A N 1
ATOM 768 C CA . SER A 1 97 ? 25.771 12.895 -52.209 1.00 47.16 97 SER A CA 1
ATOM 769 C C . SER A 1 97 ? 26.826 11.808 -52.440 1.00 47.16 97 SER A C 1
ATOM 771 O O . SER A 1 97 ? 27.975 11.965 -52.029 1.00 47.16 97 SER A O 1
ATOM 773 N N . GLU A 1 98 ? 26.459 10.696 -53.081 1.00 50.47 98 GLU A N 1
ATOM 774 C CA . GLU A 1 98 ? 27.407 9.639 -53.483 1.00 50.47 98 GLU A CA 1
ATOM 775 C C . GLU A 1 98 ? 28.602 10.210 -54.270 1.00 50.47 98 GLU A C 1
ATOM 777 O O . GLU A 1 98 ? 29.688 9.627 -54.292 1.00 50.47 98 GLU A O 1
ATOM 782 N N . ALA A 1 99 ? 28.418 11.402 -54.849 1.00 49.81 99 ALA A N 1
ATOM 783 C CA . ALA A 1 99 ? 29.455 12.212 -55.455 1.00 49.81 99 ALA A CA 1
ATOM 784 C C . ALA A 1 99 ? 30.647 12.473 -54.516 1.00 49.81 99 ALA A C 1
ATOM 786 O O . ALA A 1 99 ? 31.768 12.348 -54.994 1.00 49.81 99 ALA A O 1
ATOM 787 N N . ASP A 1 100 ? 30.445 12.729 -53.214 1.00 53.12 100 ASP A N 1
ATOM 788 C CA . ASP A 1 100 ? 31.495 13.065 -52.227 1.00 53.12 100 ASP A CA 1
ATOM 789 C C . ASP A 1 100 ? 32.436 11.893 -51.869 1.00 53.12 100 ASP A C 1
ATOM 791 O O . ASP A 1 100 ? 33.512 12.077 -51.295 1.00 53.12 100 ASP A O 1
ATOM 795 N N . LEU A 1 101 ? 32.033 10.658 -52.183 1.00 52.31 101 LEU A N 1
ATOM 796 C CA . LEU A 1 101 ? 32.813 9.440 -51.927 1.00 52.31 101 LEU A CA 1
ATOM 797 C C . LEU A 1 101 ? 33.613 8.980 -53.154 1.00 52.31 101 LEU A C 1
ATOM 799 O O . LEU A 1 101 ? 34.554 8.202 -53.006 1.00 52.31 101 LEU A O 1
ATOM 803 N N . ALA A 1 102 ? 33.277 9.473 -54.349 1.00 56.00 102 ALA A N 1
ATOM 804 C CA . ALA A 1 102 ? 33.871 9.036 -55.613 1.00 56.00 102 ALA A CA 1
ATOM 805 C C . ALA A 1 102 ? 35.303 9.560 -55.856 1.00 56.00 102 ALA A C 1
ATOM 807 O O . ALA A 1 102 ? 35.987 9.080 -56.755 1.00 56.00 102 ALA A O 1
ATOM 808 N N . HIS A 1 103 ? 35.765 10.536 -55.070 1.00 59.62 103 HIS A N 1
ATOM 809 C CA . HIS A 1 103 ? 37.082 11.178 -55.207 1.00 59.62 103 HIS A CA 1
ATOM 810 C C . HIS A 1 103 ? 38.093 10.785 -54.118 1.00 59.62 103 HIS A C 1
ATOM 812 O O . HIS A 1 103 ? 39.194 11.334 -54.066 1.00 59.62 103 HIS A O 1
ATOM 818 N N . LEU A 1 104 ? 37.742 9.831 -53.253 1.00 58.88 104 LEU A N 1
ATOM 819 C CA . LEU A 1 104 ? 38.636 9.313 -52.220 1.00 58.88 104 LEU A CA 1
ATOM 820 C C . LEU A 1 104 ? 39.426 8.115 -52.757 1.00 58.88 104 LEU A C 1
ATOM 822 O O . LEU A 1 104 ? 38.849 7.144 -53.243 1.00 58.88 104 LEU A O 1
ATOM 826 N N . ASP A 1 105 ? 40.750 8.162 -52.618 1.00 72.06 105 ASP A N 1
ATOM 827 C CA . ASP A 1 105 ? 41.621 7.016 -52.900 1.00 72.06 105 ASP A CA 1
ATOM 828 C C . ASP A 1 105 ? 41.292 5.844 -51.949 1.00 72.06 105 ASP A C 1
ATOM 830 O O . ASP A 1 105 ? 40.831 6.051 -50.818 1.00 72.06 105 ASP A O 1
ATOM 834 N N . ALA A 1 106 ? 41.545 4.603 -52.374 1.00 71.56 106 ALA A N 1
ATOM 835 C CA . ALA A 1 106 ? 41.175 3.384 -51.650 1.00 71.56 106 ALA A CA 1
ATOM 836 C C . ALA A 1 106 ? 41.669 3.392 -50.188 1.00 71.56 106 ALA A C 1
ATOM 838 O O . ALA A 1 106 ? 40.942 2.992 -49.275 1.00 71.56 106 ALA A O 1
ATOM 839 N N . GLY A 1 107 ? 42.864 3.945 -49.938 1.00 73.81 107 GLY A N 1
ATOM 840 C CA . GLY A 1 107 ? 43.422 4.086 -48.589 1.00 73.81 107 GLY A CA 1
ATOM 841 C C . GLY A 1 107 ? 42.729 5.139 -47.708 1.00 73.81 107 GLY A C 1
ATOM 842 O O . GLY A 1 107 ? 42.756 5.040 -46.479 1.00 73.81 107 GLY A O 1
ATOM 843 N N . GLN A 1 108 ? 42.085 6.154 -48.292 1.00 74.31 108 GLN A N 1
ATOM 844 C CA . GLN A 1 108 ? 41.270 7.126 -47.551 1.00 74.31 108 GLN A CA 1
ATOM 845 C C . GLN A 1 108 ? 39.888 6.552 -47.229 1.00 74.31 108 GLN A C 1
ATOM 847 O O . GLN A 1 108 ? 39.398 6.727 -46.108 1.00 74.31 108 GLN A O 1
ATOM 852 N N . LEU A 1 109 ? 39.304 5.798 -48.164 1.00 74.31 109 LEU A N 1
ATOM 853 C CA . LEU A 1 109 ? 38.040 5.091 -47.965 1.00 74.31 109 LEU A CA 1
ATOM 854 C C . LEU A 1 109 ? 38.144 4.073 -46.816 1.00 74.31 109 LEU A C 1
ATOM 856 O O . LEU A 1 109 ? 37.261 3.995 -45.959 1.00 74.31 109 LEU A O 1
ATOM 860 N N . GLU A 1 110 ? 39.265 3.352 -46.732 1.00 77.62 110 GLU A N 1
ATOM 861 C CA . GLU A 1 110 ? 39.535 2.396 -45.654 1.00 77.62 110 GLU A CA 1
ATOM 862 C C . GLU A 1 110 ? 39.618 3.076 -44.274 1.00 77.62 110 GLU A C 1
ATOM 864 O O . GLU A 1 110 ? 39.033 2.592 -43.299 1.00 77.62 110 GLU A O 1
ATOM 869 N N . LYS A 1 111 ? 40.251 4.255 -44.185 1.00 79.06 111 LYS A N 1
ATOM 870 C CA . LYS A 1 111 ? 40.315 5.051 -42.943 1.00 79.06 111 LYS A CA 1
ATOM 871 C C . LYS A 1 111 ? 38.939 5.540 -42.495 1.00 79.06 111 LYS A C 1
ATOM 873 O O . LYS A 1 111 ? 38.627 5.468 -41.302 1.00 79.06 111 LYS A O 1
ATOM 878 N N . VAL A 1 112 ? 38.109 6.013 -43.428 1.00 79.94 112 VAL A N 1
ATOM 879 C CA . VAL A 1 112 ? 36.729 6.437 -43.138 1.00 79.94 112 VAL A CA 1
ATOM 880 C C . VAL A 1 112 ? 35.894 5.243 -42.674 1.00 79.94 112 VAL A C 1
ATOM 882 O O . VAL A 1 112 ? 35.202 5.339 -41.662 1.00 79.94 112 VAL A O 1
ATOM 885 N N . ASN A 1 113 ? 36.025 4.084 -43.320 1.00 80.50 113 ASN A N 1
ATOM 886 C CA . ASN A 1 113 ? 35.302 2.870 -42.938 1.00 80.50 113 ASN A CA 1
ATOM 887 C C . ASN A 1 113 ? 35.729 2.364 -41.544 1.00 80.50 113 ASN A C 1
ATOM 889 O O . ASN A 1 113 ? 34.888 2.055 -40.697 1.00 80.50 113 ASN A O 1
ATOM 893 N N . ALA A 1 114 ? 37.029 2.378 -41.236 1.00 79.81 114 ALA A N 1
ATOM 894 C CA . ALA A 1 114 ? 37.540 2.062 -39.901 1.00 79.81 114 ALA A CA 1
ATOM 895 C C . ALA A 1 114 ? 37.048 3.055 -38.831 1.00 79.81 114 ALA A C 1
ATOM 897 O O . ALA A 1 114 ? 36.749 2.665 -37.697 1.00 79.81 114 ALA A O 1
ATOM 898 N N . HIS A 1 115 ? 36.930 4.341 -39.173 1.00 82.38 115 HIS A N 1
ATOM 899 C CA . HIS A 1 115 ? 36.332 5.338 -38.290 1.00 82.38 115 HIS A CA 1
ATOM 900 C C . HIS A 1 115 ? 34.839 5.057 -38.053 1.00 82.38 115 HIS A C 1
ATOM 902 O O . HIS A 1 115 ? 34.399 5.058 -36.898 1.00 82.38 115 HIS A O 1
ATOM 908 N N . LEU A 1 116 ? 34.064 4.793 -39.105 1.00 80.25 116 LEU A N 1
ATOM 909 C CA . LEU A 1 116 ? 32.637 4.490 -38.992 1.00 80.25 116 LEU A CA 1
ATOM 910 C C . LEU A 1 116 ? 32.400 3.238 -38.146 1.00 80.25 116 LEU A C 1
ATOM 912 O O . LEU A 1 116 ? 31.570 3.264 -37.242 1.00 80.25 116 LEU A O 1
ATOM 916 N N . ARG A 1 117 ? 33.195 2.180 -38.339 1.00 81.19 117 ARG A N 1
ATOM 917 C CA . ARG A 1 117 ? 33.134 0.964 -37.510 1.00 81.19 117 ARG A CA 1
ATOM 918 C C . ARG A 1 117 ? 33.370 1.251 -36.024 1.00 81.19 117 ARG A C 1
ATOM 920 O O . ARG A 1 117 ? 32.637 0.718 -35.191 1.00 81.19 117 ARG A O 1
ATOM 927 N N . ARG A 1 118 ? 34.333 2.118 -35.682 1.00 84.06 118 ARG A N 1
ATOM 928 C CA . ARG A 1 118 ? 34.565 2.555 -34.290 1.00 84.06 118 ARG A CA 1
ATOM 929 C C . ARG A 1 118 ? 33.369 3.319 -33.720 1.00 84.06 118 ARG A C 1
ATOM 931 O O . ARG A 1 118 ? 32.879 2.948 -32.658 1.00 84.06 118 ARG A O 1
ATOM 938 N N . LYS A 1 119 ? 32.836 4.299 -34.456 1.00 84.50 119 LYS A N 1
ATOM 939 C CA . LYS A 1 119 ? 31.641 5.059 -34.041 1.00 84.50 119 LYS A CA 1
ATOM 940 C C . LYS A 1 119 ? 30.415 4.160 -33.862 1.00 84.50 119 LYS A C 1
ATOM 942 O O . LYS A 1 119 ? 29.688 4.295 -32.884 1.00 84.50 119 LYS A O 1
ATOM 947 N N . ILE A 1 120 ? 30.205 3.193 -34.755 1.00 82.31 120 ILE A N 1
ATOM 948 C CA . ILE A 1 120 ? 29.120 2.208 -34.633 1.00 82.31 120 ILE A CA 1
ATOM 949 C C . ILE A 1 120 ? 29.300 1.354 -33.369 1.00 82.31 120 ILE A C 1
ATOM 951 O O . ILE A 1 120 ? 28.323 1.073 -32.673 1.00 82.31 120 ILE A O 1
ATOM 955 N N . ALA A 1 121 ? 30.529 0.943 -33.044 1.00 85.00 121 ALA A N 1
ATOM 956 C CA . ALA A 1 121 ? 30.810 0.193 -31.822 1.00 85.00 121 ALA A CA 1
ATOM 957 C C . ALA A 1 121 ? 30.544 1.026 -30.553 1.00 85.00 121 ALA A C 1
ATOM 959 O O . ALA A 1 121 ? 29.920 0.522 -29.617 1.00 85.00 121 ALA A O 1
ATOM 960 N N . GLU A 1 122 ? 30.939 2.301 -30.544 1.00 88.00 122 GLU A N 1
ATOM 961 C CA . GLU A 1 122 ? 30.656 3.242 -29.452 1.00 88.00 122 GLU A CA 1
ATOM 962 C C . GLU A 1 122 ? 29.152 3.454 -29.258 1.00 88.00 122 GLU A C 1
ATOM 964 O O . GLU A 1 122 ? 28.652 3.290 -28.147 1.00 88.00 122 GLU A O 1
ATOM 969 N N . LEU A 1 123 ? 28.402 3.706 -30.336 1.00 84.81 123 LEU A N 1
ATOM 970 C CA . LEU A 1 123 ? 26.945 3.862 -30.277 1.00 84.81 123 LEU A CA 1
ATOM 971 C C . LEU A 1 123 ? 26.250 2.594 -29.770 1.00 84.81 123 LEU A C 1
ATOM 973 O O . LEU A 1 123 ? 25.307 2.666 -28.981 1.00 84.81 123 LEU A O 1
ATOM 977 N N . ARG A 1 124 ? 26.728 1.410 -30.174 1.00 81.81 124 ARG A N 1
ATOM 978 C CA . ARG A 1 124 ? 26.214 0.132 -29.655 1.00 81.81 124 ARG A CA 1
ATOM 979 C C . ARG A 1 124 ? 26.465 -0.019 -28.159 1.00 81.81 124 ARG A C 1
ATOM 981 O O . ARG A 1 124 ? 25.592 -0.539 -27.466 1.00 81.81 124 ARG A O 1
ATOM 988 N N . LYS A 1 125 ? 27.630 0.411 -27.666 1.00 89.12 125 LYS A N 1
ATOM 989 C CA . LYS A 1 125 ? 27.948 0.400 -26.234 1.00 89.12 125 LYS A CA 1
ATOM 990 C C . LYS A 1 125 ? 27.058 1.383 -25.475 1.00 89.12 125 LYS A C 1
ATOM 992 O O . LYS A 1 125 ? 26.361 0.964 -24.561 1.00 89.12 125 LYS A O 1
ATOM 997 N N . LEU A 1 126 ? 26.973 2.629 -25.938 1.00 87.06 126 LEU A N 1
ATOM 998 C CA . LEU A 1 126 ? 26.134 3.663 -25.332 1.00 87.06 126 LEU A CA 1
ATOM 999 C C . LEU A 1 126 ? 24.668 3.216 -25.238 1.00 87.06 126 LEU A C 1
ATOM 1001 O O . LEU A 1 126 ? 24.033 3.346 -24.197 1.00 87.06 126 LEU A O 1
ATOM 1005 N N . ARG A 1 127 ? 24.137 2.594 -26.299 1.00 85.56 127 ARG A N 1
ATOM 1006 C CA . ARG A 1 127 ? 22.769 2.057 -26.307 1.00 85.56 127 ARG A CA 1
ATOM 1007 C C . ARG A 1 127 ? 22.561 0.959 -25.261 1.00 85.56 127 ARG A C 1
ATOM 1009 O O . ARG A 1 127 ? 21.473 0.867 -24.696 1.00 85.56 127 ARG A O 1
ATOM 1016 N N . LYS A 1 128 ? 23.563 0.108 -25.015 1.00 87.62 128 LYS A N 1
ATOM 1017 C CA . LYS A 1 128 ? 23.502 -0.907 -23.950 1.00 87.62 128 LYS A CA 1
ATOM 1018 C C . LYS A 1 128 ? 23.527 -0.251 -22.571 1.00 87.62 128 LYS A C 1
ATOM 1020 O O . LYS A 1 128 ? 22.688 -0.599 -21.746 1.00 87.62 128 LYS A O 1
ATOM 1025 N N . ASP A 1 129 ? 24.411 0.719 -22.368 1.00 87.12 129 ASP A N 1
ATOM 1026 C CA . ASP A 1 129 ? 24.571 1.414 -21.089 1.00 87.12 129 ASP A CA 1
ATOM 1027 C C . ASP A 1 129 ? 23.295 2.188 -20.716 1.00 87.12 129 ASP A C 1
ATOM 1029 O O . ASP A 1 129 ? 22.791 2.044 -19.604 1.00 87.12 129 ASP A O 1
ATOM 1033 N N . VAL A 1 130 ? 22.691 2.908 -21.670 1.00 90.06 130 VAL A N 1
ATOM 1034 C CA . VAL A 1 130 ? 21.411 3.616 -21.475 1.00 90.06 130 VAL A CA 1
ATOM 1035 C C . VAL A 1 130 ? 20.282 2.644 -21.132 1.00 90.06 130 VAL A C 1
ATOM 1037 O O . VAL A 1 130 ? 19.519 2.880 -20.197 1.00 90.06 130 VAL A O 1
ATOM 1040 N N . ARG A 1 131 ? 20.182 1.509 -21.839 1.00 83.75 131 ARG A N 1
ATOM 1041 C CA . ARG A 1 131 ? 19.185 0.472 -21.519 1.00 83.75 131 ARG A CA 1
ATOM 1042 C C . ARG A 1 131 ? 19.385 -0.089 -20.115 1.00 83.75 131 ARG A C 1
ATOM 1044 O O . ARG A 1 131 ? 18.410 -0.303 -19.400 1.00 83.75 131 ARG A O 1
ATOM 1051 N N . GLN A 1 132 ? 20.632 -0.324 -19.716 1.00 88.75 132 GLN A N 1
ATOM 1052 C CA . GLN A 1 132 ? 20.949 -0.831 -18.387 1.00 88.75 132 GLN A CA 1
ATOM 1053 C C . GLN A 1 132 ? 20.596 0.191 -17.303 1.00 88.75 132 GLN A C 1
ATOM 1055 O O . GLN A 1 132 ? 19.951 -0.176 -16.323 1.00 88.75 132 GLN A O 1
ATOM 1060 N N . GLN A 1 133 ? 20.937 1.465 -17.502 1.00 88.81 133 GLN A N 1
ATOM 1061 C CA . GLN A 1 133 ? 20.553 2.550 -16.599 1.00 88.81 133 GLN A CA 1
ATOM 1062 C C . GLN A 1 133 ? 19.033 2.655 -16.457 1.00 88.81 133 GLN A C 1
ATOM 1064 O O . GLN A 1 133 ? 18.527 2.675 -15.335 1.00 88.81 133 GLN A O 1
ATOM 1069 N N . HIS A 1 134 ? 18.297 2.624 -17.569 1.00 88.88 134 HIS A N 1
ATOM 1070 C CA . HIS A 1 134 ? 16.837 2.662 -17.551 1.00 88.88 134 HIS A CA 1
ATOM 1071 C C . HIS A 1 134 ? 16.241 1.487 -16.763 1.00 88.88 134 HIS A C 1
ATOM 1073 O O . HIS A 1 134 ? 15.382 1.681 -15.907 1.00 88.88 134 HIS A O 1
ATOM 1079 N N . MET A 1 135 ? 16.753 0.269 -16.971 1.00 86.81 135 MET A N 1
ATOM 1080 C CA . MET A 1 135 ? 16.328 -0.898 -16.191 1.00 86.81 135 MET A CA 1
ATOM 1081 C C . MET A 1 135 ? 16.634 -0.752 -14.698 1.00 86.81 135 MET A C 1
ATOM 1083 O O . MET A 1 135 ? 15.826 -1.167 -13.871 1.00 86.81 135 MET A O 1
ATOM 1087 N N . THR A 1 136 ? 17.778 -0.171 -14.325 1.00 92.31 136 THR A N 1
ATOM 1088 C CA . THR A 1 136 ? 18.089 0.074 -12.908 1.00 92.31 136 THR A CA 1
ATOM 1089 C C . THR A 1 136 ? 17.204 1.151 -12.285 1.00 92.31 136 THR A C 1
ATOM 1091 O O . THR A 1 136 ? 16.819 1.009 -11.128 1.00 92.31 136 THR A O 1
ATOM 1094 N N . ASP A 1 137 ? 16.846 2.194 -13.035 1.00 94.62 137 ASP A N 1
ATOM 1095 C CA . ASP A 1 137 ? 15.951 3.249 -12.553 1.00 94.62 137 ASP A CA 1
ATOM 1096 C C . ASP A 1 137 ? 14.524 2.725 -12.356 1.00 94.62 137 ASP A C 1
ATOM 1098 O O . ASP A 1 137 ? 13.921 2.946 -11.306 1.00 94.62 137 ASP A O 1
ATOM 1102 N N . LEU A 1 138 ? 14.020 1.935 -13.311 1.00 93.00 138 LEU A N 1
ATOM 1103 C CA . LEU A 1 138 ? 12.732 1.252 -13.183 1.00 93.00 138 LEU A CA 1
ATOM 1104 C C . LEU A 1 138 ? 12.688 0.327 -11.964 1.00 93.00 138 LEU A C 1
ATOM 1106 O O . LEU A 1 138 ? 11.715 0.365 -11.216 1.00 93.00 138 LEU A O 1
ATOM 1110 N N . LYS A 1 139 ? 13.747 -0.456 -11.718 1.00 93.69 139 LYS A N 1
ATOM 1111 C CA . LYS A 1 139 ? 13.834 -1.305 -10.518 1.00 93.69 139 LYS A CA 1
ATOM 1112 C C . LYS A 1 139 ? 13.759 -0.486 -9.234 1.00 93.69 139 LYS A C 1
ATOM 1114 O O . LYS A 1 139 ? 12.955 -0.803 -8.369 1.00 93.69 139 LYS A O 1
ATOM 1119 N N . ARG A 1 140 ? 14.522 0.608 -9.139 1.00 94.19 140 ARG A N 1
ATOM 1120 C CA . ARG A 1 140 ? 14.480 1.500 -7.968 1.00 94.19 140 ARG A CA 1
ATOM 1121 C C . ARG A 1 140 ? 13.104 2.126 -7.760 1.00 94.19 140 ARG A C 1
ATOM 1123 O O . ARG A 1 140 ? 12.690 2.302 -6.620 1.00 94.19 140 ARG A O 1
ATOM 1130 N N . LYS A 1 141 ? 12.408 2.503 -8.836 1.00 94.75 141 LYS A N 1
ATOM 1131 C CA . LYS A 1 141 ? 11.039 3.037 -8.756 1.00 94.75 141 LYS A CA 1
ATOM 1132 C C . LYS A 1 141 ? 10.063 1.983 -8.246 1.00 94.75 141 LYS A C 1
ATOM 1134 O O . LYS A 1 141 ? 9.281 2.285 -7.354 1.00 94.75 141 LYS A O 1
ATOM 1139 N N . LEU A 1 142 ? 10.153 0.759 -8.760 1.00 94.69 142 LEU A N 1
ATOM 1140 C CA . LEU A 1 142 ? 9.298 -0.347 -8.337 1.00 94.69 142 LEU A CA 1
ATOM 1141 C C . LEU A 1 142 ? 9.531 -0.710 -6.863 1.00 94.69 142 LEU A C 1
ATOM 1143 O O . LEU A 1 142 ? 8.574 -0.784 -6.103 1.00 94.69 142 LEU A O 1
ATOM 1147 N N . GLU A 1 143 ? 10.793 -0.810 -6.437 1.00 95.19 143 GLU A N 1
ATOM 1148 C CA . GLU A 1 143 ? 11.160 -1.043 -5.032 1.00 95.19 143 GLU A CA 1
ATOM 1149 C C . GLU A 1 143 ? 10.638 0.066 -4.104 1.00 95.19 143 GLU A C 1
ATOM 1151 O O . GLU A 1 143 ? 10.164 -0.215 -3.007 1.00 95.19 143 GLU A O 1
ATOM 1156 N N . LYS A 1 144 ? 10.693 1.336 -4.528 1.00 95.69 144 LYS A N 1
ATOM 1157 C CA . LYS A 1 144 ? 10.151 2.451 -3.735 1.00 95.69 144 LYS A CA 1
ATOM 1158 C C . LYS A 1 144 ? 8.645 2.333 -3.529 1.00 95.69 144 LYS A C 1
ATOM 1160 O O . LYS A 1 144 ? 8.197 2.476 -2.397 1.00 95.69 144 LYS A O 1
ATOM 1165 N N . VAL A 1 145 ? 7.900 2.047 -4.597 1.00 96.31 145 VAL A N 1
ATOM 1166 C CA . VAL A 1 145 ? 6.441 1.879 -4.534 1.00 96.31 145 VAL A CA 1
ATOM 1167 C C . VAL A 1 145 ? 6.073 0.695 -3.640 1.00 96.31 145 VAL A C 1
ATOM 1169 O O . VAL A 1 145 ? 5.185 0.815 -2.803 1.00 96.31 145 VAL A O 1
ATOM 1172 N N . GLU A 1 146 ? 6.787 -0.425 -3.755 1.00 96.38 146 GLU A N 1
ATOM 1173 C CA . GLU A 1 146 ? 6.555 -1.603 -2.912 1.00 96.38 146 GL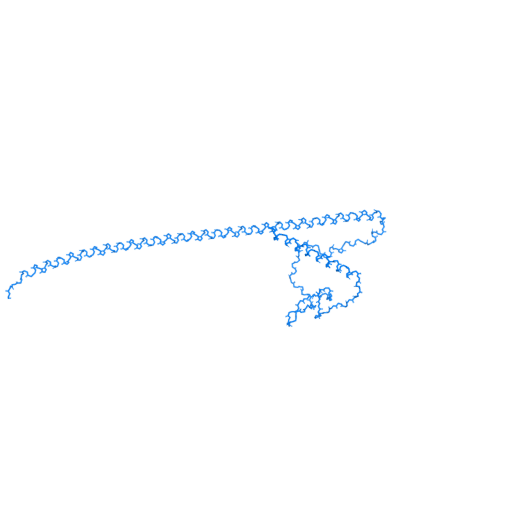U A CA 1
ATOM 1174 C C . GLU A 1 14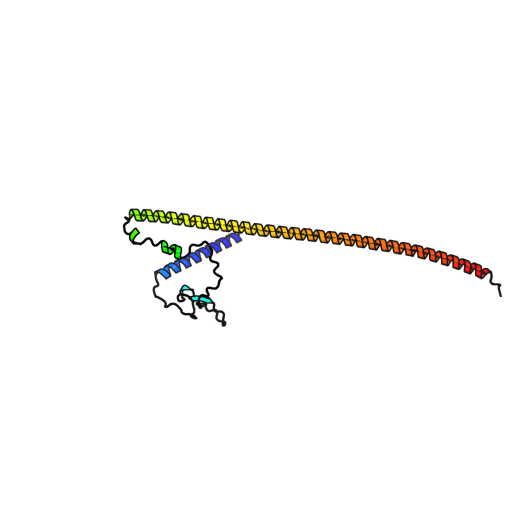6 ? 6.830 -1.309 -1.428 1.00 96.38 146 GLU A C 1
ATOM 1176 O O . GLU A 1 146 ? 6.030 -1.654 -0.560 1.00 96.38 146 GLU A O 1
ATOM 1181 N N . ILE A 1 147 ? 7.922 -0.601 -1.118 1.00 96.94 147 ILE A N 1
ATOM 1182 C CA . ILE A 1 147 ? 8.237 -0.182 0.256 1.00 96.94 147 ILE A CA 1
ATOM 1183 C C . ILE A 1 147 ? 7.175 0.777 0.809 1.0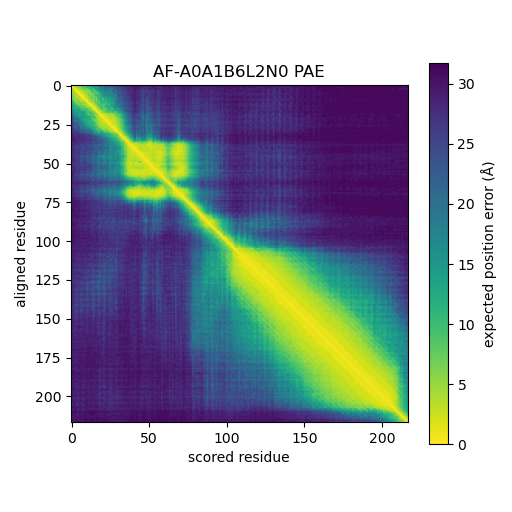0 96.94 147 ILE A C 1
ATOM 1185 O O . ILE A 1 147 ? 6.849 0.701 1.995 1.00 96.94 147 ILE A O 1
ATOM 1189 N N . GLU A 1 148 ? 6.670 1.703 -0.003 1.00 96.69 148 GLU A N 1
ATOM 1190 C CA . GLU A 1 148 ? 5.605 2.627 0.401 1.00 96.69 148 GLU A CA 1
ATOM 1191 C C . GLU A 1 148 ? 4.300 1.879 0.689 1.00 96.69 148 GLU A C 1
ATOM 1193 O O . GLU A 1 148 ? 3.754 2.043 1.780 1.00 96.69 148 GLU A O 1
ATOM 1198 N N . ALA A 1 149 ? 3.885 0.965 -0.191 1.00 96.44 149 ALA A N 1
ATOM 1199 C CA . ALA A 1 149 ? 2.709 0.122 0.023 1.00 96.44 149 ALA A CA 1
ATOM 1200 C C . ALA A 1 149 ? 2.822 -0.716 1.312 1.00 96.44 149 ALA A C 1
ATOM 1202 O O . ALA A 1 149 ? 1.916 -0.716 2.144 1.00 96.44 149 ALA A O 1
ATOM 1203 N N . LEU A 1 150 ? 3.974 -1.356 1.548 1.00 96.50 150 LEU A N 1
ATOM 1204 C CA . LEU A 1 150 ? 4.212 -2.136 2.769 1.00 96.50 150 LEU A CA 1
ATOM 1205 C C . LEU A 1 150 ? 4.200 -1.273 4.041 1.00 96.50 150 LEU A C 1
ATOM 1207 O O . LEU A 1 150 ? 3.793 -1.732 5.113 1.00 96.50 150 LEU A O 1
ATOM 1211 N N . LYS A 1 151 ? 4.654 -0.016 3.960 1.00 96.75 151 LYS A N 1
ATOM 1212 C CA . LYS A 1 151 ? 4.572 0.927 5.085 1.00 96.75 151 LYS A CA 1
ATOM 1213 C C . LYS A 1 151 ? 3.128 1.314 5.383 1.00 96.75 151 LYS A C 1
ATOM 1215 O O . LYS A 1 151 ? 2.763 1.346 6.557 1.00 96.75 151 LYS A O 1
ATOM 1220 N N . GLU A 1 152 ? 2.328 1.587 4.358 1.00 96.44 152 GLU A N 1
ATOM 1221 C CA . GLU A 1 152 ? 0.905 1.902 4.513 1.00 96.44 152 GLU A CA 1
ATOM 1222 C C . GLU A 1 152 ? 0.132 0.724 5.112 1.00 96.44 152 GLU A C 1
ATOM 1224 O O . GLU A 1 152 ? -0.591 0.904 6.093 1.00 96.44 152 GLU A O 1
ATOM 1229 N N . GLU A 1 153 ? 0.358 -0.498 4.619 1.00 96.00 153 GLU A N 1
ATOM 1230 C CA . GLU A 1 153 ? -0.242 -1.707 5.193 1.00 96.00 153 GLU A CA 1
ATOM 1231 C C . GLU A 1 153 ? 0.129 -1.879 6.668 1.00 96.00 153 GLU A C 1
ATOM 1233 O O . GLU A 1 153 ? -0.737 -2.140 7.509 1.00 96.00 153 GLU A O 1
ATOM 1238 N N . ARG A 1 154 ? 1.408 -1.684 7.018 1.00 96.38 154 ARG A N 1
ATOM 1239 C CA . ARG A 1 154 ? 1.869 -1.767 8.410 1.00 96.38 154 ARG A CA 1
ATOM 1240 C C . ARG A 1 154 ? 1.174 -0.740 9.304 1.00 96.38 154 ARG A C 1
ATOM 1242 O O . ARG A 1 154 ? 0.771 -1.095 10.414 1.00 96.38 154 ARG A O 1
ATOM 1249 N N . LEU A 1 155 ? 1.045 0.507 8.850 1.00 97.00 155 LEU A N 1
ATOM 1250 C CA . LEU A 1 155 ? 0.351 1.562 9.594 1.00 97.00 155 LEU A CA 1
ATOM 1251 C C . LEU A 1 155 ? -1.125 1.209 9.784 1.00 97.00 155 LEU A C 1
ATOM 1253 O O . LEU A 1 155 ? -1.615 1.226 10.912 1.00 97.00 155 LEU A O 1
ATOM 1257 N N . HIS A 1 156 ? -1.803 0.783 8.720 1.00 96.56 156 HIS A N 1
ATOM 1258 C CA . HIS A 1 156 ? -3.202 0.372 8.782 1.00 96.56 156 HIS A CA 1
ATOM 1259 C C . HIS A 1 156 ? -3.421 -0.802 9.754 1.00 96.56 156 HIS A C 1
ATOM 1261 O O . HIS A 1 156 ? -4.351 -0.787 10.566 1.00 96.56 156 HIS A O 1
ATOM 1267 N N . HIS A 1 157 ? -2.541 -1.808 9.731 1.00 96.00 157 HIS A N 1
ATOM 1268 C CA . HIS A 1 157 ? -2.575 -2.919 10.685 1.00 96.00 157 HIS A CA 1
ATOM 1269 C C . HIS A 1 157 ? -2.369 -2.457 12.130 1.00 96.00 157 HIS A C 1
ATOM 1271 O O . HIS A 1 157 ? -3.077 -2.923 13.025 1.00 96.00 157 HIS A O 1
ATOM 1277 N N . GLN A 1 158 ? -1.439 -1.530 12.364 1.00 96.62 158 GLN A N 1
ATOM 1278 C CA . GLN A 1 158 ? -1.192 -0.969 13.690 1.00 96.62 158 GLN A CA 1
ATOM 1279 C C . GLN A 1 158 ? -2.395 -0.165 14.204 1.00 96.62 158 GLN A C 1
ATOM 1281 O O . GLN A 1 158 ? -2.810 -0.333 15.349 1.00 96.62 158 GLN A O 1
ATOM 1286 N N . GLU A 1 159 ? -2.999 0.669 13.361 1.00 97.06 159 GLU A N 1
ATOM 1287 C CA . GLU A 1 159 ? -4.205 1.427 13.703 1.00 97.06 159 GLU A CA 1
ATOM 1288 C C . GLU A 1 159 ? -5.398 0.518 13.990 1.00 97.06 159 GLU A C 1
ATOM 1290 O O . GLU A 1 159 ? -6.179 0.781 14.906 1.00 97.06 159 GLU A O 1
ATOM 1295 N N . LYS A 1 160 ? -5.559 -0.560 13.217 1.00 97.44 160 LYS A N 1
ATOM 1296 C CA . LYS A 1 160 ? -6.595 -1.563 13.473 1.00 97.44 160 LYS A CA 1
ATOM 1297 C C . LYS A 1 160 ? -6.373 -2.250 14.819 1.00 97.44 160 LYS A C 1
ATOM 1299 O O . LYS A 1 160 ? -7.298 -2.304 15.621 1.00 97.44 160 LYS A O 1
ATOM 1304 N N . PHE A 1 161 ? -5.147 -2.691 15.097 1.00 97.06 161 PHE A N 1
ATOM 1305 C CA . PHE A 1 161 ? -4.801 -3.305 16.377 1.00 97.06 161 PHE A CA 1
ATOM 1306 C C . PHE A 1 161 ? -5.101 -2.377 17.563 1.00 97.06 161 PHE A C 1
ATOM 1308 O O . PHE A 1 161 ? -5.709 -2.805 18.542 1.00 97.06 161 PHE A O 1
ATOM 1315 N N . ASN A 1 162 ? -4.743 -1.094 17.462 1.00 97.38 162 ASN A N 1
ATOM 1316 C CA . ASN A 1 162 ? -5.038 -0.112 18.507 1.00 97.38 162 ASN A CA 1
ATOM 1317 C C . ASN A 1 162 ? -6.550 0.067 18.718 1.00 97.38 162 ASN A C 1
ATOM 1319 O O . ASN A 1 162 ? -7.014 0.072 19.857 1.00 97.38 162 ASN A O 1
ATOM 1323 N N . ARG A 1 163 ? -7.330 0.148 17.631 1.00 97.19 163 ARG A N 1
ATOM 1324 C CA . ARG A 1 163 ? -8.799 0.234 17.704 1.00 97.19 163 ARG A CA 1
ATOM 1325 C C . ARG A 1 163 ? -9.418 -0.985 18.385 1.00 97.19 163 ARG A C 1
ATOM 1327 O O . ARG A 1 163 ? -10.298 -0.819 19.230 1.00 97.19 163 ARG A O 1
ATOM 1334 N N . ASP A 1 164 ? -8.950 -2.184 18.048 1.00 97.38 164 ASP A N 1
ATOM 1335 C CA . ASP A 1 164 ? -9.427 -3.432 18.649 1.00 97.38 164 ASP A CA 1
ATOM 1336 C C . ASP A 1 164 ? -9.096 -3.482 20.150 1.00 97.38 164 ASP A C 1
ATOM 1338 O O . ASP A 1 164 ? -9.936 -3.859 20.971 1.00 97.38 164 ASP A O 1
ATOM 1342 N N . LEU A 1 165 ? -7.904 -3.020 20.532 1.00 97.81 165 LEU A N 1
ATOM 1343 C CA . LEU A 1 165 ? -7.473 -2.934 21.926 1.00 97.81 165 LEU A CA 1
ATOM 1344 C C . LEU A 1 165 ? -8.330 -1.941 22.731 1.00 97.81 165 LEU A C 1
ATOM 1346 O O . LEU A 1 165 ? -8.747 -2.249 23.850 1.00 97.81 165 LEU A O 1
ATOM 1350 N N . ASP A 1 166 ? -8.659 -0.783 22.160 1.00 97.31 166 ASP A N 1
ATOM 1351 C CA . ASP A 1 166 ? -9.552 0.196 22.791 1.00 97.31 166 ASP A CA 1
ATOM 1352 C C . ASP A 1 166 ? -11.002 -0.298 22.885 1.00 97.31 166 ASP A C 1
ATOM 1354 O O . ASP A 1 166 ? -11.720 0.042 23.830 1.00 97.31 166 ASP A O 1
ATOM 1358 N N . ALA A 1 167 ? -11.458 -1.101 21.921 1.00 97.19 167 ALA A N 1
ATOM 1359 C CA . ALA A 1 167 ? -12.768 -1.742 21.977 1.00 97.19 167 ALA A CA 1
ATOM 1360 C C . ALA A 1 167 ? -12.830 -2.801 23.090 1.00 97.19 167 ALA A C 1
ATOM 1362 O O . ALA A 1 167 ? -13.815 -2.858 23.826 1.00 97.19 167 ALA A O 1
ATOM 1363 N N . LEU A 1 168 ? -11.771 -3.600 23.256 1.00 97.12 168 LEU A N 1
ATOM 1364 C CA . LEU A 1 168 ? -11.671 -4.577 24.344 1.00 97.12 168 LEU A CA 1
ATOM 1365 C C . LEU A 1 168 ? -11.663 -3.904 25.716 1.00 97.12 168 LEU A C 1
ATOM 1367 O O . LEU A 1 168 ? -12.428 -4.306 26.589 1.00 97.12 168 LEU A O 1
ATOM 1371 N N . LYS A 1 169 ? -10.873 -2.838 25.889 1.00 96.75 169 LYS A N 1
ATOM 1372 C CA . LYS A 1 169 ? -10.870 -2.053 27.133 1.00 96.75 169 LYS A CA 1
ATOM 1373 C C . LYS A 1 169 ? -12.255 -1.505 27.464 1.00 96.75 169 LYS A C 1
ATOM 1375 O O . LYS A 1 169 ? -12.682 -1.587 28.609 1.00 96.75 169 LYS A O 1
ATOM 1380 N N . ARG A 1 170 ? -12.971 -0.964 26.472 1.00 96.50 170 ARG A N 1
ATOM 1381 C CA . ARG A 1 170 ? -14.342 -0.466 26.667 1.00 96.50 170 ARG A CA 1
ATOM 1382 C C . ARG A 1 170 ? -15.290 -1.561 27.147 1.00 96.50 170 ARG A C 1
ATOM 1384 O O . ARG A 1 170 ? -15.964 -1.350 28.147 1.00 96.50 170 ARG A O 1
ATOM 1391 N N . LYS A 1 171 ? -15.266 -2.736 26.512 1.00 96.69 171 LYS A N 1
ATOM 1392 C CA . LYS A 1 171 ? -16.068 -3.890 26.947 1.00 96.69 171 LYS A CA 1
ATOM 1393 C C . LYS A 1 171 ? -15.739 -4.322 28.375 1.00 96.69 171 LYS A C 1
ATOM 1395 O O . LYS A 1 171 ? -16.648 -4.601 29.145 1.00 96.69 171 LYS A O 1
ATOM 1400 N N . GLU A 1 172 ? -14.460 -4.334 28.745 1.00 96.94 172 GLU A N 1
ATOM 1401 C CA . GLU A 1 172 ? -14.042 -4.670 30.110 1.00 96.94 172 GLU A CA 1
ATOM 1402 C C . GLU A 1 172 ? -14.584 -3.660 31.139 1.00 96.94 172 GLU A C 1
ATOM 1404 O O . GLU A 1 172 ? -15.025 -4.042 32.223 1.00 96.94 172 GLU A O 1
ATOM 1409 N N . PHE A 1 173 ? -14.582 -2.363 30.813 1.00 96.44 173 PHE A N 1
ATOM 1410 C CA . PHE A 1 173 ? -15.170 -1.341 31.682 1.00 96.44 173 PHE A CA 1
ATOM 1411 C C . PHE A 1 173 ? -16.698 -1.443 31.766 1.00 96.44 173 PHE A C 1
ATOM 1413 O O . PHE A 1 173 ? -17.243 -1.315 32.861 1.00 96.44 173 PHE A O 1
ATOM 1420 N N . GLU A 1 174 ? -17.382 -1.712 30.654 1.00 96.75 174 GLU A N 1
ATOM 1421 C CA . GLU A 1 174 ? -18.832 -1.948 30.625 1.00 96.75 174 GLU A CA 1
ATOM 1422 C C . GLU A 1 174 ? -19.223 -3.159 31.482 1.00 96.75 174 GLU A C 1
ATOM 1424 O O . GLU A 1 174 ? -20.156 -3.081 32.280 1.00 96.75 174 GLU A O 1
ATOM 1429 N N . GLU A 1 175 ? -18.475 -4.260 31.391 1.00 96.56 175 GLU A N 1
ATOM 1430 C CA . GLU A 1 175 ? -18.713 -5.455 32.204 1.00 96.56 175 GLU A CA 1
ATOM 1431 C C . GLU A 1 175 ? -18.519 -5.175 33.702 1.00 96.56 175 GLU A C 1
ATOM 1433 O O . GLU A 1 175 ? -19.334 -5.590 34.532 1.00 96.56 175 GLU A O 1
ATOM 1438 N N . LYS A 1 176 ? -17.477 -4.414 34.064 1.00 96.38 176 LYS A N 1
ATOM 1439 C CA . LYS A 1 176 ? -17.255 -3.982 35.453 1.00 96.38 176 LYS A CA 1
ATOM 1440 C C . LYS A 1 176 ? -18.392 -3.102 35.968 1.00 96.38 176 LYS A C 1
ATOM 1442 O O . LYS A 1 176 ? -18.818 -3.299 37.104 1.00 96.38 176 LYS A O 1
ATOM 1447 N N . LEU A 1 177 ? -18.890 -2.172 35.152 1.00 97.12 177 LEU A N 1
ATOM 1448 C CA . LEU A 1 177 ? -20.032 -1.322 35.502 1.00 97.12 177 LEU A CA 1
ATOM 1449 C C . LEU A 1 177 ? -21.291 -2.158 35.747 1.00 97.12 177 LEU A C 1
ATOM 1451 O O . LEU A 1 177 ? -21.882 -2.054 36.818 1.00 97.12 177 LEU A O 1
ATOM 1455 N N . LEU A 1 178 ? -21.633 -3.062 34.826 1.00 96.44 178 LEU A N 1
ATOM 1456 C CA . LEU A 1 178 ? -22.788 -3.956 34.971 1.00 96.44 178 LEU A CA 1
ATOM 1457 C C . LEU A 1 178 ? -22.697 -4.834 36.225 1.00 96.44 178 LEU A C 1
ATOM 1459 O O . LEU A 1 178 ? -23.703 -5.110 36.882 1.00 96.44 178 LEU A O 1
ATOM 1463 N N . ASN A 1 179 ? -21.496 -5.295 36.575 1.00 96.69 179 ASN A N 1
ATOM 1464 C CA . ASN A 1 179 ? -21.301 -6.080 37.787 1.00 96.69 179 ASN A CA 1
ATOM 1465 C C . ASN A 1 179 ? -21.488 -5.233 39.057 1.00 96.69 179 ASN A C 1
ATOM 1467 O O . ASN A 1 179 ? -22.116 -5.692 40.011 1.00 96.69 179 ASN A O 1
ATOM 1471 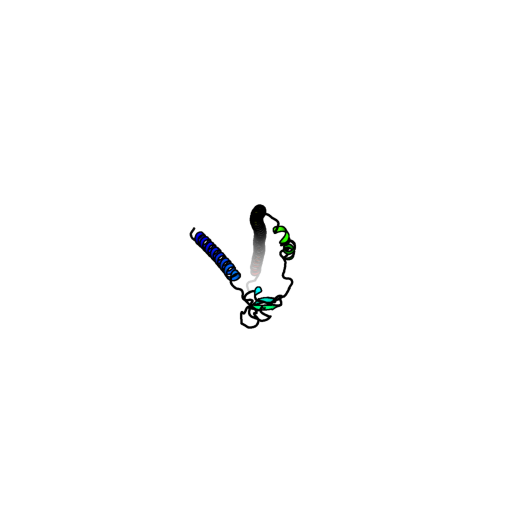N N . LEU A 1 180 ? -20.989 -3.994 39.068 1.00 96.62 180 LEU A N 1
ATOM 1472 C CA . LEU A 1 180 ? -21.202 -3.062 40.179 1.00 96.62 180 LEU A CA 1
ATOM 1473 C C . LEU A 1 180 ? -22.685 -2.720 40.353 1.00 96.62 180 LEU A C 1
ATOM 1475 O O . LEU A 1 180 ? -23.190 -2.809 41.471 1.00 96.62 180 LEU A O 1
ATOM 1479 N N . GLU A 1 181 ? -23.396 -2.429 39.262 1.00 95.75 181 GLU A N 1
ATOM 1480 C CA . GLU A 1 181 ? -24.845 -2.195 39.281 1.00 95.75 181 GLU A CA 1
ATOM 1481 C C . GLU A 1 181 ? -25.596 -3.405 39.851 1.00 95.75 181 GLU A C 1
ATOM 1483 O O . GLU A 1 181 ? -26.463 -3.263 40.713 1.00 95.75 181 GLU A O 1
ATOM 1488 N N . ARG A 1 182 ? -25.222 -4.626 39.443 1.00 96.12 182 ARG A N 1
ATOM 1489 C CA . ARG A 1 182 ? -25.814 -5.858 39.986 1.00 96.12 182 ARG A CA 1
ATOM 1490 C C . ARG A 1 182 ? -25.587 -5.988 41.493 1.00 96.12 182 ARG A C 1
ATOM 1492 O O . ARG A 1 182 ? -26.505 -6.376 42.215 1.00 96.12 182 ARG A O 1
ATOM 1499 N N . ILE A 1 183 ? -24.379 -5.692 41.972 1.00 96.44 183 ILE A N 1
ATOM 1500 C CA . ILE A 1 183 ? -24.053 -5.729 43.404 1.00 96.44 183 ILE A CA 1
ATOM 1501 C C . ILE A 1 183 ? -24.893 -4.698 44.166 1.00 96.44 183 ILE A C 1
ATOM 1503 O O . ILE A 1 183 ? -25.448 -5.026 45.216 1.00 96.44 183 ILE A O 1
ATOM 1507 N N . GLU A 1 184 ? -25.029 -3.483 43.639 1.00 95.81 184 GLU A N 1
ATOM 1508 C CA . GLU A 1 184 ? -25.813 -2.414 44.259 1.00 95.81 184 GLU A CA 1
ATOM 1509 C C . GLU A 1 184 ? -27.309 -2.754 44.336 1.00 95.81 184 GLU A C 1
ATOM 1511 O O . GLU A 1 184 ? -27.925 -2.616 45.400 1.00 95.81 184 GLU A O 1
ATOM 1516 N N . VAL A 1 185 ? -27.882 -3.278 43.248 1.00 96.50 185 VAL A N 1
ATOM 1517 C CA . VAL A 1 185 ? -29.274 -3.750 43.209 1.00 96.50 185 VAL A CA 1
ATOM 1518 C C . VAL A 1 185 ? -29.487 -4.877 44.220 1.00 96.50 185 VAL A C 1
ATOM 1520 O O . VAL A 1 185 ? -30.409 -4.801 45.033 1.00 96.50 185 VAL A O 1
ATOM 1523 N N . ASN A 1 186 ? -28.607 -5.883 44.244 1.00 95.88 186 ASN A N 1
ATOM 1524 C CA . ASN A 1 186 ? -28.698 -6.999 45.190 1.00 95.88 186 ASN A CA 1
ATOM 1525 C C . ASN A 1 186 ? -28.597 -6.535 46.648 1.00 95.88 186 ASN A C 1
ATOM 1527 O O . ASN A 1 186 ? -29.358 -6.988 47.501 1.00 95.88 186 ASN A O 1
ATOM 1531 N N . HIS A 1 187 ? -27.682 -5.613 46.946 1.00 95.81 187 HIS A N 1
ATOM 1532 C CA . HIS A 1 187 ? -27.531 -5.053 48.286 1.00 95.81 187 HIS A CA 1
ATOM 1533 C C . HIS A 1 187 ? -28.771 -4.256 48.720 1.00 95.81 187 HIS A C 1
ATOM 1535 O O . HIS A 1 187 ? -29.193 -4.336 49.877 1.00 95.81 187 HIS A O 1
ATOM 1541 N N . THR A 1 188 ? -29.388 -3.521 47.795 1.00 96.25 188 THR A N 1
ATOM 1542 C CA . THR A 1 188 ? -30.619 -2.763 48.054 1.00 96.25 188 THR A CA 1
ATOM 1543 C C . THR A 1 188 ? -31.806 -3.694 48.292 1.00 96.25 188 THR A C 1
ATOM 1545 O O . THR A 1 188 ? -32.528 -3.514 49.273 1.00 96.25 188 THR A O 1
ATOM 1548 N N . LEU A 1 189 ? -31.959 -4.735 47.467 1.00 96.44 189 LEU A N 1
ATOM 1549 C CA . LEU A 1 189 ? -32.969 -5.781 47.652 1.00 96.44 189 LEU A CA 1
ATOM 1550 C C . LEU A 1 189 ? -32.810 -6.476 49.007 1.00 96.44 189 LEU A C 1
ATOM 1552 O O . LEU A 1 189 ? -33.783 -6.612 49.742 1.00 96.44 189 LEU A O 1
ATOM 1556 N N . TYR A 1 190 ? -31.581 -6.833 49.388 1.00 96.31 190 TYR A N 1
ATOM 1557 C CA . TYR A 1 190 ? -31.307 -7.455 50.683 1.00 96.31 190 TYR A CA 1
ATOM 1558 C C . TYR A 1 190 ? -31.737 -6.565 51.860 1.00 96.31 190 TYR A C 1
ATOM 1560 O O . TYR A 1 190 ? -32.346 -7.036 52.822 1.00 96.31 190 TYR A O 1
ATOM 1568 N N . LYS A 1 191 ? -31.471 -5.254 51.783 1.00 96.31 191 LYS A N 1
ATOM 1569 C CA . LYS A 1 191 ? -31.929 -4.291 52.797 1.00 96.31 191 LYS A CA 1
ATOM 1570 C C . LYS A 1 191 ? -33.452 -4.192 52.860 1.00 96.31 191 LYS A C 1
ATOM 1572 O O . LYS A 1 191 ? -34.000 -4.144 53.959 1.00 96.31 191 LYS A O 1
ATOM 1577 N N . GLN A 1 192 ? -34.122 -4.157 51.710 1.00 95.62 192 GLN A N 1
ATOM 1578 C CA . GLN A 1 192 ? -35.585 -4.120 51.646 1.00 95.62 192 GLN A CA 1
ATOM 1579 C C . GLN A 1 192 ? -36.207 -5.391 52.226 1.00 95.62 192 GLN A C 1
ATOM 1581 O O . GLN A 1 192 ? -37.154 -5.295 53.000 1.00 95.62 192 GLN A O 1
ATOM 1586 N N . GLN A 1 193 ? -35.640 -6.558 51.921 1.00 96.06 193 GLN A N 1
ATOM 1587 C CA . GLN A 1 193 ? -36.105 -7.831 52.461 1.00 96.06 193 GLN A CA 1
ATOM 1588 C C . GLN A 1 193 ? -35.964 -7.874 53.984 1.00 96.06 193 GLN A C 1
ATOM 1590 O O . GLN A 1 193 ? -36.938 -8.141 54.674 1.00 96.06 193 GLN A O 1
ATOM 1595 N N . ARG A 1 194 ? -34.811 -7.465 54.526 1.00 96.25 194 ARG A N 1
ATOM 1596 C CA . ARG A 1 194 ? -34.613 -7.395 55.982 1.00 96.25 194 ARG A CA 1
ATOM 1597 C C . ARG A 1 194 ? -35.593 -6.442 56.676 1.00 96.25 194 ARG A C 1
ATOM 1599 O O . ARG A 1 194 ? -36.038 -6.720 57.784 1.00 96.25 194 ARG A O 1
ATOM 1606 N N . MET A 1 195 ? -35.909 -5.307 56.050 1.00 95.94 195 MET A N 1
ATOM 1607 C CA . MET A 1 195 ? -36.932 -4.386 56.557 1.00 95.94 195 MET A CA 1
ATOM 1608 C C . MET A 1 195 ? -38.321 -5.031 56.535 1.00 95.94 195 MET A C 1
ATOM 1610 O O . MET A 1 195 ? -39.062 -4.898 57.504 1.00 95.94 195 MET A O 1
ATOM 1614 N N . ALA A 1 196 ? -38.671 -5.730 55.452 1.00 95.75 196 ALA A N 1
ATOM 1615 C CA . ALA A 1 196 ? -39.939 -6.443 55.338 1.00 95.75 196 ALA A CA 1
ATOM 1616 C C . ALA A 1 196 ? -40.068 -7.546 56.397 1.00 95.75 196 ALA A C 1
ATOM 1618 O O . ALA A 1 196 ? -41.106 -7.623 57.045 1.00 95.75 196 ALA A O 1
ATOM 1619 N N . ASP A 1 197 ? -39.008 -8.323 56.631 1.00 96.00 197 ASP A N 1
ATOM 1620 C CA . ASP A 1 197 ? -38.971 -9.362 57.665 1.00 96.00 197 ASP A CA 1
ATOM 1621 C C . ASP A 1 197 ? -39.226 -8.759 59.058 1.00 96.00 197 ASP A C 1
ATOM 1623 O O . ASP A 1 197 ? -40.105 -9.221 59.779 1.00 96.00 197 ASP A O 1
ATOM 1627 N N . LEU A 1 198 ? -38.565 -7.642 59.397 1.00 95.38 198 LEU A N 1
ATOM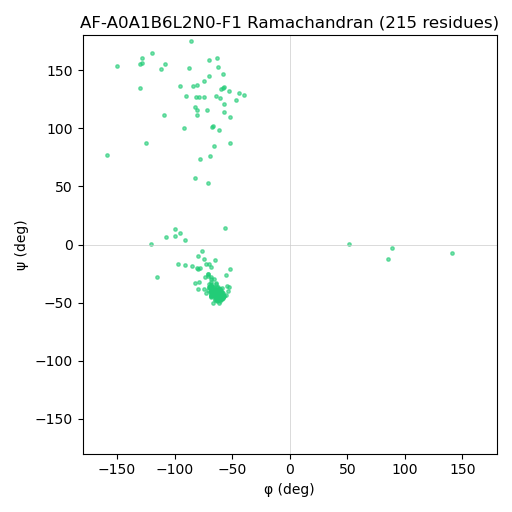 1628 C CA . LEU A 1 198 ? -38.807 -6.923 60.657 1.00 95.38 198 LEU A CA 1
ATOM 1629 C C . LEU A 1 198 ? -40.251 -6.411 60.786 1.00 95.38 198 LEU A C 1
ATOM 1631 O O . LEU A 1 198 ? -40.831 -6.458 61.872 1.00 95.38 198 LEU A O 1
ATOM 1635 N N . TYR A 1 199 ? -40.842 -5.907 59.698 1.00 95.25 199 TYR A N 1
ATOM 1636 C CA . TYR A 1 199 ? -42.251 -5.506 59.700 1.00 95.25 199 TYR A CA 1
ATOM 1637 C C . TYR A 1 199 ? -43.181 -6.704 59.907 1.00 95.25 199 TYR A C 1
ATOM 1639 O O . TYR A 1 199 ? -44.155 -6.584 60.650 1.00 95.25 199 TYR A O 1
ATOM 1647 N N . MET A 1 200 ? -42.889 -7.846 59.283 1.00 94.81 200 MET A N 1
ATOM 1648 C CA . MET A 1 200 ? -43.664 -9.074 59.451 1.00 94.81 200 MET A CA 1
ATOM 1649 C C . MET A 1 200 ? -43.574 -9.608 60.883 1.00 94.81 200 MET A C 1
ATOM 1651 O O . MET A 1 200 ? -44.611 -9.947 61.452 1.00 94.81 200 MET A O 1
ATOM 1655 N N . ASP A 1 201 ? -42.387 -9.595 61.494 1.00 94.75 201 ASP A N 1
ATOM 1656 C CA . ASP A 1 201 ? -42.188 -9.985 62.895 1.00 94.75 201 ASP A CA 1
ATOM 1657 C C . ASP A 1 201 ? -42.990 -9.084 63.847 1.00 94.75 201 ASP A C 1
ATOM 1659 O O . ASP A 1 201 ? -43.709 -9.564 64.725 1.00 94.75 201 ASP A O 1
ATOM 1663 N N . MET A 1 202 ? -42.951 -7.764 63.633 1.00 93.69 202 MET A N 1
ATOM 1664 C CA . MET A 1 202 ? -43.733 -6.811 64.426 1.00 93.69 202 MET A CA 1
ATOM 1665 C C . MET A 1 202 ? -45.246 -7.037 64.273 1.00 93.69 202 MET A C 1
ATOM 1667 O O . MET A 1 202 ? -45.990 -6.969 65.255 1.00 93.69 202 MET A O 1
ATOM 1671 N N . LEU A 1 203 ? -45.722 -7.295 63.051 1.00 91.44 203 LEU A N 1
ATOM 1672 C CA . LEU A 1 203 ? -47.132 -7.601 62.799 1.00 91.44 203 LEU A CA 1
ATOM 1673 C C . LEU A 1 203 ? -47.554 -8.916 63.468 1.00 91.44 203 LEU A C 1
ATOM 1675 O O . LEU A 1 203 ? -48.651 -8.975 64.027 1.00 91.44 203 LEU A O 1
ATOM 1679 N N . ALA A 1 204 ? -46.693 -9.936 63.458 1.00 91.75 204 ALA A N 1
ATOM 1680 C CA . ALA A 1 204 ? -46.932 -11.200 64.150 1.00 91.75 204 ALA A CA 1
ATOM 1681 C C . ALA A 1 204 ? -47.042 -10.998 65.671 1.00 91.75 204 ALA A C 1
ATOM 1683 O O . ALA A 1 204 ? -48.021 -11.438 66.273 1.00 91.75 204 ALA A O 1
ATOM 1684 N N . GLU A 1 205 ? -46.129 -10.236 66.284 1.00 89.81 205 GLU A N 1
ATOM 1685 C CA . GLU A 1 205 ? -46.210 -9.910 67.714 1.00 89.81 205 GLU A CA 1
ATOM 1686 C C . GLU A 1 205 ? -47.506 -9.178 68.095 1.00 89.81 205 GLU A C 1
ATOM 1688 O O . GLU A 1 205 ? -48.084 -9.419 69.161 1.00 89.81 205 GLU A O 1
ATOM 1693 N N . LEU A 1 206 ? -47.956 -8.240 67.256 1.00 86.44 206 LEU A N 1
ATOM 1694 C CA . LEU A 1 206 ? -49.206 -7.513 67.479 1.00 86.44 206 LEU A CA 1
ATOM 1695 C C . LEU A 1 206 ? -50.424 -8.433 67.347 1.00 86.44 206 LEU A C 1
ATOM 1697 O O . LEU A 1 206 ? -51.366 -8.302 68.131 1.00 86.44 206 LEU A O 1
ATOM 1701 N N . ALA A 1 207 ? -50.407 -9.370 66.397 1.00 85.31 207 ALA A N 1
ATOM 1702 C CA . ALA A 1 207 ? -51.461 -10.367 66.236 1.00 85.31 207 ALA A CA 1
ATOM 1703 C C . ALA A 1 207 ? -51.549 -11.303 67.455 1.00 85.31 207 ALA A C 1
ATOM 1705 O O . ALA A 1 207 ? -52.650 -11.548 67.959 1.00 85.31 207 ALA A O 1
ATOM 1706 N N . ASP A 1 208 ? -50.406 -11.745 67.982 1.00 83.12 208 ASP A N 1
ATOM 1707 C CA . ASP A 1 208 ? -50.341 -12.577 69.186 1.00 83.12 208 ASP A CA 1
ATOM 1708 C C . ASP A 1 208 ? -50.884 -11.831 70.410 1.00 83.12 208 ASP A C 1
ATOM 1710 O O . ASP A 1 208 ? -51.759 -12.341 71.111 1.00 83.12 208 ASP A O 1
ATOM 1714 N N . LYS A 1 209 ? -50.465 -10.576 70.625 1.00 78.62 209 LYS A N 1
ATOM 1715 C CA . LYS A 1 209 ? -50.982 -9.722 71.714 1.00 78.62 209 LYS A CA 1
ATOM 1716 C C . LYS A 1 209 ? -52.474 -9.404 71.554 1.00 78.62 209 LYS A C 1
ATOM 1718 O O . LYS A 1 209 ? -53.191 -9.313 72.549 1.00 78.62 209 LYS A O 1
ATOM 1723 N N . GLY A 1 210 ? -52.964 -9.272 70.321 1.00 65.62 210 GLY A N 1
ATOM 1724 C CA . GLY A 1 210 ? -54.384 -9.074 70.017 1.00 65.62 210 GLY A CA 1
ATOM 1725 C C . GLY A 1 210 ? -55.260 -10.298 70.312 1.00 65.62 210 GLY A C 1
ATOM 1726 O O . GLY A 1 210 ? -56.423 -10.141 70.683 1.00 65.62 210 GLY A O 1
ATOM 1727 N N . ASN A 1 211 ? -54.715 -11.515 70.214 1.00 56.53 211 ASN A N 1
ATOM 1728 C CA . ASN A 1 211 ? -55.429 -12.755 70.544 1.00 56.53 211 ASN A CA 1
ATOM 1729 C C . ASN A 1 211 ? -55.522 -13.029 72.057 1.00 56.53 211 ASN A C 1
ATOM 1731 O O . ASN A 1 211 ? -56.427 -13.748 72.471 1.00 56.53 211 ASN A O 1
ATOM 1735 N N . VAL A 1 212 ? -54.664 -12.426 72.890 1.00 54.09 212 VAL A N 1
ATOM 1736 C CA . VAL A 1 212 ? -54.731 -12.556 74.365 1.00 54.09 212 VAL A CA 1
ATOM 1737 C C . VAL A 1 212 ? -55.977 -11.869 74.956 1.00 54.09 212 VAL A C 1
ATOM 1739 O O . VAL A 1 212 ? -56.420 -12.228 76.042 1.00 54.09 212 VAL A O 1
ATOM 1742 N N . ASN A 1 213 ? -56.603 -10.939 74.226 1.00 52.22 213 ASN A N 1
ATOM 1743 C CA . ASN A 1 213 ? -57.798 -10.210 74.672 1.00 52.22 213 ASN A CA 1
ATOM 1744 C C . ASN A 1 213 ? -59.127 -10.749 74.110 1.00 52.22 213 ASN A C 1
ATOM 1746 O O . ASN A 1 213 ? -60.152 -10.075 74.234 1.00 52.22 213 ASN A O 1
ATOM 1750 N N . LYS A 1 214 ? -59.158 -11.944 73.506 1.00 52.50 214 LYS A N 1
ATOM 1751 C CA . LYS A 1 214 ? -60.438 -12.592 73.187 1.00 52.50 214 LYS A CA 1
ATOM 1752 C C . LYS A 1 214 ? -60.989 -13.271 74.446 1.00 52.50 214 LYS A C 1
ATOM 1754 O O . LYS A 1 214 ? -60.354 -14.202 74.937 1.00 52.50 214 LYS A O 1
ATOM 1759 N N . PRO A 1 215 ? -62.144 -12.839 74.987 1.00 48.91 215 PRO A N 1
ATOM 1760 C CA . PRO A 1 215 ? -62.790 -13.578 76.059 1.00 48.91 215 PRO A CA 1
ATOM 1761 C C . PRO A 1 215 ? -63.198 -14.950 75.512 1.00 48.91 215 PRO A C 1
ATOM 1763 O O . PRO A 1 215 ? -63.829 -15.032 74.458 1.00 48.91 215 PRO A O 1
ATOM 1766 N N . ASN A 1 216 ? -62.804 -16.014 76.213 1.00 49.69 216 ASN A N 1
ATOM 1767 C CA . ASN A 1 216 ? -63.279 -17.366 75.938 1.00 49.69 216 ASN A CA 1
ATOM 1768 C C . ASN A 1 216 ? -64.812 -17.378 76.032 1.00 49.69 216 ASN A C 1
ATOM 1770 O O . ASN A 1 216 ? -65.362 -17.157 77.113 1.00 49.69 216 ASN A O 1
ATOM 1774 N N . LEU A 1 217 ? -65.462 -17.613 74.894 1.00 42.00 217 LEU A N 1
ATOM 1775 C CA . LEU A 1 217 ? -66.873 -17.966 74.762 1.00 42.00 217 LEU A CA 1
ATOM 1776 C C . LEU A 1 217 ? -66.954 -19.440 74.374 1.00 42.00 217 LEU A C 1
ATOM 1778 O O . LEU A 1 217 ? -66.202 -19.829 73.451 1.00 42.00 217 LEU A O 1
#

Foldseek 3Di:
DVVVVVVVVVVVVVVVVVVVVVVVVVVCVVPDDDDDDAAEFFAFDDFQVSHPPQWGFDQDPPPPDRTTGTDGPPPPPPPPDPVPDDDPVVVVVPCPDPVVVPPDDPVRVVVVVVVVVVVVVVVVVVVVVVVVVVVVVVVVVVVVVVVVVVVVVVVVVVVVVVVVVVVVVVVVVVVVVVVVVVVVVVVVVVVVVVVVVVVVVVVVVVVVVVVVPDPDD

Mean predicted aligned error: 21.28 Å

pLDDT: mean 72.19, std 21.8, range [35.22, 97.81]

Sequence (217 aa):
MLEILSLVLGLSRAIVCNQRYANDIIETHLNSVPSPSCKQIGDQCKYDRNCCEGLECKLDSTDFNMDFICVIRDLGDDYQEFQGGPSWKDYQEMERSEADLAHLDAGQLEKVNAHLRRKIAELRKLRKDVRQQHMTDLKRKLEKVEIEALKEERLHHQEKFNRDLDALKRKEFEEKLLNLERIEVNHTLYKQQRMADLYMDMLAELADKGNVNKPNL